Protein AF-A0A396ZZB4-F1 (afdb_monomer_lite)

Structure (mmCIF, N/CA/C/O backbone):
data_AF-A0A396ZZB4-F1
#
_entry.id   AF-A0A396ZZB4-F1
#
loop_
_atom_site.group_PDB
_atom_site.id
_atom_site.type_symbol
_atom_site.label_atom_id
_atom_site.label_alt_id
_atom_site.label_comp_id
_atom_site.label_asym_id
_atom_site.label_entity_id
_atom_site.label_seq_id
_atom_site.pdbx_PDB_ins_code
_atom_site.Cartn_x
_atom_site.Cartn_y
_atom_site.Cartn_z
_atom_site.occupancy
_atom_site.B_iso_or_equiv
_atom_site.auth_seq_id
_atom_site.auth_comp_id
_atom_site.auth_asym_id
_atom_site.auth_atom_id
_atom_site.pdbx_PDB_model_num
ATOM 1 N N . MET A 1 1 ? -43.286 2.008 24.765 1.00 35.12 1 MET A N 1
ATOM 2 C CA . MET A 1 1 ? -43.025 2.202 23.322 1.00 35.12 1 MET A CA 1
ATOM 3 C C . MET A 1 1 ? -41.628 1.685 23.020 1.00 35.12 1 MET A C 1
ATOM 5 O O . MET A 1 1 ? -40.658 2.336 23.378 1.00 35.12 1 MET A O 1
ATOM 9 N N . LEU A 1 2 ? -41.526 0.475 22.467 1.00 37.44 2 LEU A N 1
ATOM 10 C CA . LEU A 1 2 ? -40.258 -0.118 22.037 1.00 37.44 2 LEU A CA 1
ATOM 11 C C . LEU A 1 2 ? -39.881 0.496 20.685 1.00 37.44 2 LEU A C 1
ATOM 13 O O . LEU A 1 2 ? -40.603 0.314 19.706 1.00 37.44 2 LEU A O 1
ATOM 17 N N . PHE A 1 3 ? -38.777 1.239 20.635 1.00 40.19 3 PHE A N 1
ATOM 18 C CA . PHE A 1 3 ? -38.200 1.714 19.380 1.00 40.19 3 PHE A CA 1
ATOM 19 C C . PHE A 1 3 ? -37.645 0.512 18.604 1.00 40.19 3 PHE A C 1
ATOM 21 O O . PHE A 1 3 ? -36.509 0.092 18.807 1.00 40.19 3 PHE A O 1
ATOM 28 N N . GLN A 1 4 ? -38.452 -0.057 17.705 1.00 43.47 4 GLN A N 1
ATOM 29 C CA . GLN A 1 4 ? -37.932 -0.892 16.626 1.00 43.47 4 GLN A CA 1
ATOM 30 C C . GLN A 1 4 ? -37.169 0.015 15.657 1.00 43.47 4 GLN A C 1
ATOM 32 O O . GLN A 1 4 ? -37.746 0.622 14.754 1.00 43.47 4 GLN A O 1
ATOM 37 N N . ILE A 1 5 ? -35.857 0.118 15.858 1.00 50.16 5 ILE A N 1
ATOM 38 C CA . ILE A 1 5 ? -34.944 0.665 14.858 1.00 50.16 5 ILE A CA 1
ATOM 39 C C . ILE A 1 5 ? -34.963 -0.319 13.685 1.00 50.16 5 ILE A C 1
ATOM 41 O O . ILE A 1 5 ? -34.331 -1.373 13.713 1.00 50.16 5 ILE A O 1
ATOM 45 N N . ARG A 1 6 ? -35.762 -0.001 12.662 1.00 39.69 6 ARG A N 1
ATOM 46 C CA . ARG A 1 6 ? -35.655 -0.637 11.351 1.00 39.69 6 ARG A CA 1
ATOM 47 C C . ARG A 1 6 ? -34.311 -0.216 10.772 1.00 39.69 6 ARG A C 1
ATOM 49 O O . ARG A 1 6 ? -34.187 0.900 10.269 1.00 39.69 6 ARG A O 1
ATOM 56 N N . TRP A 1 7 ? -33.325 -1.102 10.860 1.00 45.34 7 TRP A N 1
ATOM 57 C CA . TRP A 1 7 ? -32.132 -1.069 10.024 1.00 45.34 7 TRP A CA 1
ATOM 58 C C . TRP A 1 7 ? -32.612 -1.119 8.569 1.00 45.34 7 TRP A C 1
ATOM 60 O O . TRP A 1 7 ? -32.891 -2.185 8.032 1.00 45.34 7 TRP A O 1
ATOM 70 N N . ARG A 1 8 ? -32.859 0.049 7.966 1.00 41.53 8 ARG A N 1
ATOM 71 C CA . ARG A 1 8 ? -33.008 0.146 6.512 1.00 41.53 8 ARG A CA 1
ATOM 72 C C . ARG A 1 8 ? -31.694 -0.318 5.896 1.00 41.53 8 ARG A C 1
ATOM 74 O O . ARG A 1 8 ? -30.656 -0.131 6.528 1.00 41.53 8 ARG A O 1
ATOM 81 N N . ASP A 1 9 ? -31.772 -0.871 4.689 1.00 48.50 9 ASP A N 1
ATOM 82 C CA . ASP A 1 9 ? -30.665 -1.196 3.783 1.00 48.50 9 ASP A CA 1
ATOM 83 C C . ASP A 1 9 ? -29.708 -0.009 3.592 1.00 48.50 9 ASP A C 1
ATOM 85 O O . ASP A 1 9 ? -29.704 0.682 2.575 1.00 48.50 9 ASP A O 1
ATOM 89 N N . VAL A 1 10 ? -28.902 0.277 4.604 1.00 52.81 10 VAL A N 1
ATOM 90 C CA . VAL A 1 10 ? -27.719 1.103 4.472 1.00 52.81 10 VAL A CA 1
ATOM 91 C C . VAL A 1 10 ? -26.642 0.124 4.057 1.00 52.81 10 VAL A C 1
ATOM 93 O O . VAL A 1 10 ? -26.381 -0.845 4.766 1.00 52.81 10 VAL A O 1
ATOM 96 N N . SER A 1 11 ? -26.030 0.358 2.900 1.00 55.34 11 SER A N 1
ATOM 97 C CA . SER A 1 11 ? -24.823 -0.345 2.480 1.00 55.34 11 SER A CA 1
ATOM 98 C C . SER A 1 11 ? -23.731 -0.101 3.526 1.00 55.34 11 SER A C 1
ATOM 100 O O . SER A 1 11 ? -23.011 0.896 3.469 1.00 55.34 11 SER A O 1
ATOM 102 N N . SER A 1 12 ? -23.667 -0.963 4.538 1.00 67.50 12 SER A N 1
ATOM 103 C CA . SER A 1 12 ? -22.744 -0.838 5.656 1.00 67.50 12 SER A CA 1
ATOM 104 C C . SER A 1 12 ? -21.431 -1.522 5.304 1.00 67.50 12 SER A C 1
ATOM 106 O O . SER A 1 12 ? -21.393 -2.716 5.009 1.00 67.50 12 SER A O 1
ATOM 108 N N . VAL A 1 13 ? -20.348 -0.752 5.337 1.00 73.25 13 VAL A N 1
ATOM 109 C CA . VAL A 1 13 ? -18.983 -1.270 5.230 1.00 73.25 13 VAL A CA 1
ATOM 110 C C . VAL A 1 13 ? -18.460 -1.508 6.637 1.00 73.25 13 VAL A C 1
ATOM 112 O O . VAL A 1 13 ? -18.622 -0.655 7.510 1.00 73.25 13 VAL A O 1
ATOM 115 N N . VAL A 1 14 ? -17.831 -2.662 6.860 1.00 79.25 14 VAL A N 1
ATOM 116 C CA . VAL A 1 14 ? -17.186 -2.969 8.136 1.00 79.25 14 VAL A CA 1
ATOM 117 C C . VAL A 1 14 ? -15.693 -2.719 7.983 1.00 79.25 14 VAL A C 1
ATOM 119 O O . VAL A 1 14 ? -15.005 -3.409 7.227 1.00 79.25 14 VAL A O 1
ATOM 122 N N . VAL A 1 15 ? -15.194 -1.722 8.709 1.00 81.12 15 VAL A N 1
ATOM 123 C CA . VAL A 1 15 ? -13.760 -1.452 8.820 1.00 81.12 15 VAL A CA 1
ATOM 124 C C . VAL A 1 15 ? -13.274 -2.066 10.121 1.00 81.12 15 VAL A C 1
ATOM 126 O O . VAL A 1 15 ? -13.745 -1.705 11.200 1.00 81.12 15 VAL A O 1
ATOM 129 N N . ALA A 1 16 ? -12.357 -3.021 10.015 1.00 79.81 16 ALA A N 1
ATOM 130 C CA . ALA A 1 16 ? -11.740 -3.659 11.161 1.00 79.81 16 ALA A CA 1
ATOM 131 C C . ALA A 1 16 ? -10.292 -3.181 11.288 1.00 79.81 16 ALA A C 1
ATOM 133 O O . ALA A 1 16 ? -9.492 -3.319 10.359 1.00 79.81 16 ALA A O 1
ATOM 134 N N . VAL A 1 17 ? -9.952 -2.662 12.466 1.00 79.62 17 VAL A N 1
ATOM 135 C CA . VAL A 1 17 ? -8.562 -2.435 12.864 1.00 79.62 17 VAL A CA 1
ATOM 136 C C . VAL A 1 17 ? -8.062 -3.699 13.519 1.00 79.62 17 VAL A C 1
ATOM 138 O O . VAL A 1 17 ? -8.632 -4.170 14.504 1.00 79.62 17 VAL A O 1
ATOM 141 N N . VAL A 1 18 ? -7.016 -4.269 12.940 1.00 77.88 18 VAL A N 1
ATOM 142 C CA . VAL A 1 18 ? -6.600 -5.624 13.262 1.00 77.88 18 VAL A CA 1
ATOM 143 C C . VAL A 1 18 ? -5.093 -5.632 13.492 1.00 77.88 18 VAL A C 1
ATOM 145 O O . VAL A 1 18 ? -4.348 -5.026 12.714 1.00 77.88 18 VAL A O 1
ATOM 148 N N . PRO A 1 19 ? -4.611 -6.299 14.553 1.00 75.69 19 PRO A N 1
ATOM 149 C CA . PRO A 1 19 ? -3.183 -6.443 14.758 1.00 75.69 19 PRO A CA 1
ATOM 150 C C . PRO A 1 19 ? -2.570 -7.347 13.681 1.00 75.69 19 PRO A C 1
ATOM 152 O O . PRO A 1 19 ? -3.229 -8.250 13.171 1.00 75.69 19 PRO A O 1
ATOM 155 N N . LYS A 1 20 ? -1.284 -7.155 13.366 1.00 75.31 20 LYS A N 1
ATOM 156 C CA . LYS A 1 20 ? -0.597 -7.842 12.247 1.00 75.31 20 LYS A CA 1
ATOM 157 C C . LYS A 1 20 ? -0.678 -9.379 12.277 1.00 75.31 20 LYS A C 1
ATOM 159 O O . LYS A 1 20 ? -0.575 -10.012 11.234 1.00 75.31 20 LYS A O 1
ATOM 164 N N . TRP A 1 21 ? -0.858 -9.981 13.454 1.00 74.50 21 TRP A N 1
ATOM 165 C 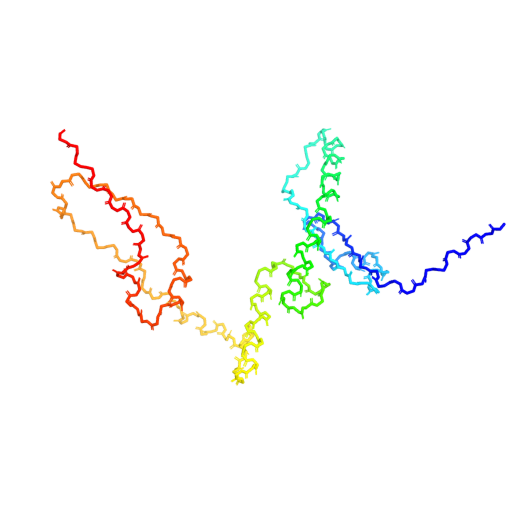CA . TRP A 1 21 ? -0.962 -11.434 13.639 1.00 74.50 21 TRP A CA 1
ATOM 166 C C . TRP A 1 21 ? -2.367 -12.002 13.377 1.00 74.50 21 TRP A C 1
ATOM 168 O O . TRP A 1 21 ? -2.536 -13.220 13.358 1.00 74.50 21 TRP A O 1
ATOM 178 N N . VAL A 1 22 ? -3.377 -11.155 13.157 1.00 78.38 22 VAL A N 1
ATOM 179 C CA . VAL A 1 22 ? -4.726 -11.587 12.780 1.00 78.38 22 VAL A CA 1
ATOM 180 C C . VAL A 1 22 ? -4.965 -11.287 11.304 1.00 78.38 22 VAL A C 1
ATOM 182 O O . VAL A 1 22 ? -4.892 -10.151 10.844 1.00 78.38 22 VAL A O 1
ATOM 185 N N . THR A 1 23 ? -5.303 -12.327 10.548 1.00 80.50 23 THR A N 1
ATOM 186 C CA . THR A 1 23 ? -5.636 -12.221 9.124 1.00 80.50 23 THR A CA 1
ATOM 187 C C . THR A 1 23 ? -7.143 -12.057 8.920 1.00 80.50 23 THR A C 1
ATOM 189 O O . THR A 1 23 ? -7.955 -12.572 9.692 1.00 80.50 23 THR A O 1
ATOM 192 N N . ARG A 1 24 ? -7.538 -11.419 7.811 1.00 80.69 24 ARG A N 1
ATOM 193 C CA . ARG A 1 24 ? -8.940 -11.291 7.373 1.00 80.69 24 ARG A CA 1
ATOM 194 C C . ARG A 1 24 ? -9.697 -12.626 7.356 1.00 80.69 24 ARG A C 1
ATOM 196 O O . ARG A 1 24 ? -10.865 -12.676 7.727 1.00 80.69 24 ARG A O 1
ATOM 203 N N . THR A 1 25 ? -9.037 -13.705 6.935 1.00 83.81 25 THR A N 1
ATOM 204 C CA . THR A 1 25 ? -9.599 -15.065 6.905 1.00 83.81 25 THR A CA 1
ATOM 205 C C . THR A 1 25 ? -9.940 -15.567 8.306 1.00 83.81 25 THR A C 1
ATOM 207 O O . THR A 1 25 ? -11.046 -16.053 8.515 1.00 83.81 25 THR A O 1
ATOM 210 N N . SER A 1 26 ? -9.042 -15.364 9.273 1.00 85.56 26 SER A N 1
ATOM 211 C CA . SER A 1 26 ? -9.255 -15.713 10.684 1.00 85.56 26 SER A CA 1
ATOM 212 C C . SER A 1 26 ? -10.430 -14.943 11.303 1.00 85.56 26 SER A C 1
ATOM 214 O O . SER A 1 26 ? -11.231 -15.500 12.046 1.00 85.56 26 SER A O 1
ATOM 216 N N . LEU A 1 27 ? -10.617 -13.671 10.938 1.00 83.62 27 LEU A N 1
ATOM 217 C CA . LEU A 1 27 ? -11.775 -12.900 11.409 1.00 83.62 27 LEU A CA 1
ATOM 218 C C . LEU A 1 27 ? -13.100 -13.411 10.845 1.00 83.62 27 LEU A C 1
ATOM 220 O O . LEU A 1 27 ? -14.093 -13.470 11.567 1.00 83.62 27 LEU A O 1
ATOM 224 N N . ARG A 1 28 ? -13.119 -13.815 9.571 1.00 85.12 28 ARG A N 1
ATOM 225 C CA . ARG A 1 28 ? -14.326 -14.372 8.941 1.00 85.12 28 ARG A CA 1
ATOM 226 C C . ARG A 1 28 ? -14.694 -15.742 9.511 1.00 85.12 28 ARG A C 1
ATOM 228 O O . ARG A 1 28 ? -15.877 -16.048 9.622 1.00 85.12 28 ARG A O 1
ATOM 235 N N . THR A 1 29 ? -13.714 -16.558 9.907 1.00 86.81 29 THR A N 1
ATOM 236 C CA . THR A 1 29 ? -14.002 -17.848 10.554 1.00 86.81 29 THR A CA 1
ATOM 237 C C . THR A 1 29 ? -14.547 -17.672 11.969 1.00 86.81 29 THR A C 1
ATOM 239 O O . THR A 1 29 ? -15.450 -18.414 12.352 1.00 86.81 29 THR A O 1
ATOM 242 N N . GLN A 1 30 ? -14.051 -16.685 12.723 1.00 86.38 30 GLN A N 1
ATOM 243 C CA . GLN A 1 30 ? -14.528 -16.389 14.080 1.00 86.38 30 GLN A CA 1
ATOM 244 C C . GLN A 1 30 ? -15.911 -15.730 14.091 1.00 86.38 30 GLN A C 1
ATOM 246 O O . GLN A 1 30 ? -16.737 -16.040 14.947 1.00 86.38 30 GLN A O 1
ATOM 251 N N . PHE A 1 31 ? -16.194 -14.859 13.122 1.00 83.56 31 PHE A N 1
ATOM 252 C CA . PHE A 1 31 ? -17.454 -14.131 13.047 1.00 83.56 31 PHE A CA 1
ATOM 253 C C . PHE A 1 31 ? -18.132 -14.333 11.690 1.00 83.56 31 PHE A C 1
ATOM 255 O O . PHE A 1 31 ? -17.903 -13.592 10.733 1.00 83.56 31 PHE A O 1
ATOM 262 N N . ARG A 1 32 ? -19.055 -15.297 11.627 1.00 78.38 32 ARG A N 1
ATOM 263 C CA . ARG A 1 32 ? -19.810 -15.623 10.401 1.00 78.38 32 ARG A CA 1
ATOM 264 C C . ARG A 1 32 ? -20.617 -14.448 9.838 1.00 78.38 32 ARG A C 1
ATOM 266 O O . ARG A 1 32 ? -20.777 -14.343 8.628 1.00 78.38 32 ARG A O 1
ATOM 273 N N . GLY A 1 33 ? -21.066 -13.523 10.690 1.00 80.00 33 GLY A N 1
ATOM 274 C CA . GLY A 1 33 ? -21.795 -12.322 10.261 1.00 80.00 33 GLY A CA 1
ATOM 275 C C . GLY A 1 33 ? -20.973 -11.358 9.394 1.00 80.00 33 GLY A C 1
ATOM 276 O O . GLY A 1 33 ? -21.551 -10.600 8.620 1.00 80.00 33 GLY A O 1
ATOM 277 N N . LEU A 1 34 ? -19.634 -11.414 9.459 1.00 79.44 34 LEU A N 1
ATOM 278 C CA . LEU A 1 34 ? -18.762 -10.596 8.608 1.00 79.44 34 LEU A CA 1
ATOM 279 C C . LEU A 1 34 ? -18.710 -11.075 7.154 1.00 79.44 34 LEU A C 1
ATOM 281 O O . LEU A 1 34 ? -18.128 -10.393 6.311 1.00 79.44 34 LEU A O 1
ATOM 285 N N . GLU A 1 35 ? -19.303 -12.225 6.825 1.00 78.12 35 GLU A N 1
ATOM 286 C CA . GLU A 1 35 ? -19.376 -12.663 5.433 1.00 78.12 35 GLU A CA 1
ATOM 287 C C . GLU A 1 35 ? -20.357 -11.831 4.600 1.00 78.12 35 GLU A C 1
ATOM 289 O O . GLU A 1 35 ? -20.121 -11.655 3.405 1.00 78.12 35 GLU A O 1
ATOM 294 N N . ALA A 1 36 ? -21.387 -11.269 5.240 1.00 79.81 36 ALA A N 1
ATOM 295 C CA . ALA A 1 36 ? -22.436 -10.480 4.598 1.00 79.81 36 ALA A CA 1
ATOM 296 C C . ALA A 1 36 ? -22.004 -9.053 4.212 1.00 79.81 36 ALA A C 1
ATOM 298 O O . ALA A 1 36 ? -22.712 -8.388 3.459 1.00 79.81 36 ALA A O 1
ATOM 299 N N . PHE A 1 37 ? -20.855 -8.578 4.706 1.00 80.88 37 PHE A N 1
AT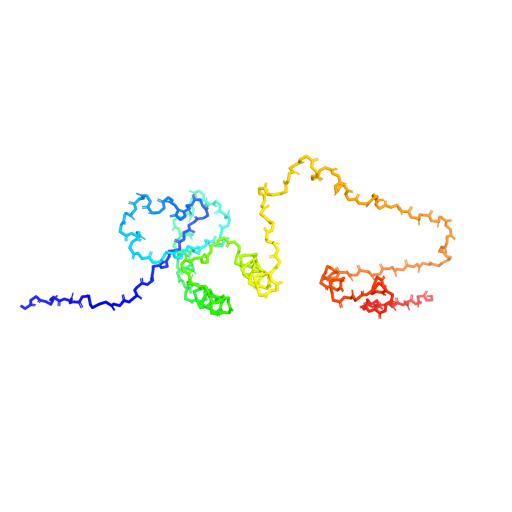OM 300 C CA . PHE A 1 37 ? -20.394 -7.204 4.503 1.00 80.88 37 PHE A CA 1
ATOM 301 C C . PHE A 1 37 ? -18.994 -7.155 3.876 1.00 80.88 37 PHE A C 1
ATOM 303 O O . PHE A 1 37 ? -18.159 -8.033 4.128 1.00 80.88 37 PHE A O 1
ATOM 310 N N . PRO A 1 38 ? -18.690 -6.119 3.072 1.00 80.12 38 PRO A N 1
ATOM 311 C CA . PRO A 1 38 ? -17.325 -5.867 2.639 1.00 80.12 38 PRO A CA 1
ATOM 312 C C . PRO A 1 38 ? -16.466 -5.532 3.865 1.00 80.12 38 PRO A C 1
ATOM 314 O O . PRO A 1 38 ? -16.761 -4.595 4.609 1.00 80.12 38 PRO A O 1
ATOM 317 N N . LEU A 1 39 ? -15.416 -6.330 4.071 1.00 82.38 39 LEU A N 1
ATOM 318 C CA . LEU A 1 39 ? -14.496 -6.220 5.200 1.00 82.38 39 LEU A CA 1
ATOM 319 C C . LEU A 1 39 ? -13.173 -5.623 4.732 1.00 82.38 39 LEU A C 1
ATOM 321 O O . LEU A 1 39 ? -12.446 -6.268 3.972 1.00 82.38 39 LEU A O 1
ATOM 325 N N . VAL A 1 40 ? -12.857 -4.437 5.246 1.00 82.19 40 VAL A N 1
ATOM 326 C CA . VAL A 1 40 ? -11.553 -3.785 5.090 1.00 82.19 40 VAL A CA 1
ATOM 327 C C . VAL A 1 40 ? -10.741 -4.039 6.348 1.00 82.19 40 VAL A C 1
ATOM 329 O O . VAL A 1 40 ? -11.211 -3.759 7.451 1.00 82.19 40 VAL A O 1
ATOM 332 N N . VAL A 1 41 ? -9.536 -4.583 6.183 1.00 79.44 41 VAL A N 1
ATOM 333 C CA . VAL A 1 41 ? -8.606 -4.807 7.290 1.00 79.44 41 VAL A CA 1
ATOM 334 C C . VAL A 1 41 ? -7.455 -3.835 7.146 1.00 79.44 41 VAL A C 1
ATOM 336 O O . VAL A 1 41 ? -6.660 -3.963 6.216 1.00 79.44 41 VAL A O 1
ATOM 339 N N . THR A 1 42 ? -7.356 -2.895 8.079 1.00 74.06 42 THR A N 1
ATOM 340 C CA . THR A 1 42 ? -6.219 -1.980 8.128 1.00 74.06 42 THR A CA 1
ATOM 341 C C . THR A 1 42 ? -5.202 -2.522 9.129 1.00 74.06 42 THR A C 1
ATOM 343 O O . THR A 1 42 ? -5.556 -2.716 10.300 1.00 74.06 42 THR A O 1
ATOM 346 N N . PRO A 1 43 ? -3.961 -2.827 8.702 1.00 66.62 43 PRO A N 1
ATOM 347 C CA . PRO A 1 43 ? -2.951 -3.336 9.614 1.00 66.62 43 PRO A CA 1
ATOM 348 C C . PRO A 1 43 ? -2.584 -2.251 10.627 1.00 66.62 43 PRO A C 1
ATOM 350 O O . PRO A 1 43 ? -2.289 -1.114 10.258 1.00 66.62 43 PRO A O 1
ATOM 353 N N . SER A 1 44 ? -2.564 -2.600 11.914 1.00 66.12 44 SER A N 1
ATOM 354 C CA . SER A 1 44 ? -2.015 -1.703 12.932 1.00 66.12 44 SER A CA 1
ATOM 355 C C . SER A 1 44 ? -0.540 -1.424 12.618 1.00 66.12 44 SER A C 1
ATOM 357 O O . SER A 1 44 ? 0.233 -2.370 12.446 1.00 66.12 44 SER A O 1
ATOM 359 N N . SER A 1 45 ? -0.139 -0.150 12.573 1.00 62.34 45 SER A N 1
ATOM 360 C CA . SER A 1 45 ? 1.242 0.269 12.271 1.00 62.34 45 SER A CA 1
ATOM 361 C C . SER A 1 45 ? 2.278 -0.404 13.189 1.00 62.34 45 SER A C 1
ATOM 363 O O . SER A 1 45 ? 3.375 -0.775 12.758 1.00 62.34 45 SER A O 1
ATOM 365 N N . ASP A 1 46 ? 1.890 -0.687 14.432 1.00 61.44 46 ASP A N 1
ATOM 366 C CA . ASP A 1 46 ? 2.821 -1.020 15.501 1.00 61.44 46 ASP A CA 1
ATOM 367 C C . ASP A 1 46 ? 3.496 -2.401 15.366 1.00 61.44 46 ASP A C 1
ATOM 369 O O . ASP A 1 46 ? 2.821 -3.433 15.306 1.00 61.44 46 ASP A O 1
ATOM 373 N N . PRO A 1 47 ? 4.844 -2.446 15.358 1.00 56.91 47 PRO A N 1
ATOM 374 C CA . PRO A 1 47 ? 5.630 -3.679 15.389 1.00 56.91 47 PRO A CA 1
ATOM 375 C C . PRO A 1 47 ? 6.003 -4.140 16.808 1.00 56.91 47 PRO A C 1
ATOM 377 O O . PRO A 1 47 ? 6.593 -5.206 16.965 1.00 56.91 47 PRO A O 1
ATOM 380 N N . SER A 1 48 ? 5.740 -3.347 17.849 1.00 60.94 48 SER A N 1
ATOM 381 C CA . SER A 1 48 ? 6.344 -3.598 19.159 1.00 60.94 48 SER A CA 1
ATOM 382 C C . SER A 1 48 ? 5.544 -4.607 19.977 1.00 60.94 48 SER A C 1
ATOM 384 O O . SER A 1 48 ? 4.389 -4.350 20.327 1.00 60.94 48 SER A O 1
ATOM 386 N N . SER A 1 49 ? 6.204 -5.700 20.364 1.00 68.25 49 SER A N 1
ATOM 387 C CA . SER A 1 49 ? 5.800 -6.506 21.518 1.00 68.25 49 SER A CA 1
ATOM 388 C C . SER A 1 49 ? 5.463 -5.587 22.693 1.00 68.25 49 SER A C 1
ATOM 390 O O . SER A 1 49 ? 6.184 -4.620 22.953 1.00 68.25 49 SER A O 1
ATOM 392 N N . PHE A 1 50 ? 4.368 -5.868 23.395 1.00 71.44 50 PHE A N 1
ATOM 393 C CA . PHE A 1 50 ? 4.004 -5.073 24.558 1.00 71.44 50 PHE A CA 1
ATOM 394 C C . PHE A 1 50 ? 5.062 -5.230 25.664 1.00 71.44 50 PHE A C 1
ATOM 396 O O . PHE A 1 50 ? 5.488 -6.356 25.941 1.00 71.44 50 PHE A O 1
ATOM 403 N N . PRO A 1 51 ? 5.486 -4.137 26.317 1.00 77.56 51 PRO A N 1
ATOM 404 C CA . PRO A 1 51 ? 6.338 -4.215 27.498 1.00 77.56 51 PRO A CA 1
ATOM 405 C C . PRO A 1 51 ? 5.613 -4.938 28.643 1.00 77.56 51 PRO A C 1
ATOM 407 O O . PRO A 1 51 ? 4.444 -4.687 28.928 1.00 77.56 51 PRO A O 1
ATOM 410 N N . MET A 1 52 ? 6.324 -5.839 29.321 1.00 73.69 52 MET A N 1
ATOM 411 C CA . MET A 1 52 ? 5.742 -6.865 30.198 1.00 73.69 52 MET A CA 1
ATOM 412 C C . MET A 1 52 ? 4.973 -6.312 31.417 1.00 73.69 52 MET A C 1
ATOM 414 O O . MET A 1 52 ? 4.047 -6.967 31.889 1.00 73.69 52 MET A O 1
ATOM 418 N N . LEU A 1 53 ? 5.293 -5.102 31.900 1.00 81.81 53 LEU A N 1
ATOM 419 C CA . LEU A 1 53 ? 4.587 -4.459 33.024 1.00 81.81 53 LEU A CA 1
ATOM 420 C C . LEU A 1 53 ? 3.662 -3.298 32.621 1.00 81.81 53 LEU A C 1
ATOM 422 O O . LEU A 1 53 ? 2.635 -3.106 33.269 1.00 81.81 53 LEU A O 1
ATOM 426 N N . THR A 1 54 ? 3.980 -2.535 31.570 1.00 83.00 54 THR A N 1
ATOM 427 C CA . THR A 1 54 ? 3.194 -1.348 31.167 1.00 83.00 54 THR A CA 1
ATOM 428 C C . THR A 1 54 ? 2.212 -1.620 30.031 1.00 83.00 54 THR A C 1
ATOM 430 O O . THR A 1 54 ? 1.470 -0.716 29.644 1.00 83.00 54 THR A O 1
ATOM 433 N N . TRP A 1 55 ? 2.110 -2.877 29.566 1.00 83.56 55 TRP A N 1
ATOM 434 C CA . TRP A 1 55 ? 1.221 -3.280 28.470 1.00 83.56 55 TRP A CA 1
ATOM 435 C C . TRP A 1 55 ? -0.196 -2.731 28.616 1.00 83.56 55 TRP A C 1
ATOM 437 O O . TRP A 1 55 ? -0.798 -2.364 27.612 1.00 83.56 55 TRP A O 1
ATOM 447 N N . ARG A 1 56 ? -0.720 -2.640 29.852 1.00 83.62 56 ARG A N 1
ATOM 448 C CA . ARG A 1 56 ? -2.076 -2.152 30.124 1.00 83.62 56 ARG A CA 1
ATOM 449 C C . ARG A 1 56 ? -2.292 -0.691 29.717 1.00 83.62 56 ARG A C 1
ATOM 451 O O . ARG A 1 56 ? -3.323 -0.362 29.150 1.00 83.62 56 ARG A O 1
ATOM 458 N N . GLN A 1 57 ? -1.359 0.186 30.058 1.00 83.56 57 GLN A N 1
ATOM 459 C CA . GLN A 1 57 ? -1.486 1.613 29.754 1.00 83.56 57 GLN A CA 1
ATOM 460 C C . GLN A 1 57 ? -1.149 1.864 28.282 1.00 83.56 57 GLN A C 1
ATOM 462 O O . GLN A 1 57 ? -1.864 2.587 27.588 1.00 83.56 57 GLN A O 1
ATOM 467 N N . ASP A 1 58 ? -0.133 1.162 27.780 1.00 83.00 58 ASP A N 1
ATOM 468 C CA . ASP A 1 58 ? 0.310 1.287 26.397 1.00 83.00 58 ASP A CA 1
ATOM 469 C C . ASP A 1 58 ? -0.743 0.782 25.401 1.00 83.00 58 ASP A C 1
ATOM 471 O O . ASP A 1 58 ? -0.928 1.401 24.355 1.00 83.00 58 ASP A O 1
ATOM 475 N N . TRP A 1 59 ? -1.482 -0.299 25.703 1.00 82.19 59 TRP A N 1
ATOM 476 C CA . TRP A 1 59 ? -2.533 -0.773 24.790 1.00 82.19 59 TRP A CA 1
ATOM 477 C C . TRP A 1 59 ? -3.684 0.218 24.666 1.00 82.19 59 TRP A C 1
ATOM 479 O O . TRP A 1 59 ? -4.242 0.339 23.580 1.00 82.19 59 TRP A O 1
ATOM 489 N N . GLN A 1 60 ? -4.039 0.927 25.741 1.00 84.19 60 GLN A N 1
ATOM 490 C CA . GLN A 1 60 ? -5.150 1.881 25.730 1.00 84.19 60 GLN A CA 1
ATOM 491 C C . GLN A 1 60 ? -4.831 3.053 24.812 1.00 84.19 60 GLN A C 1
ATOM 493 O O . GLN A 1 60 ? -5.621 3.377 23.928 1.00 84.19 60 GLN A O 1
ATOM 498 N N . LEU A 1 61 ? -3.642 3.635 24.978 1.00 85.94 61 LEU A N 1
ATOM 499 C CA . LEU A 1 61 ? -3.182 4.738 24.142 1.00 85.94 61 LEU A CA 1
ATOM 500 C C . LEU A 1 61 ? -3.069 4.303 22.678 1.00 85.94 61 LEU A C 1
ATOM 502 O O . LEU A 1 61 ? -3.576 4.989 21.794 1.00 85.94 61 LEU A O 1
ATOM 506 N N . ARG A 1 62 ? -2.492 3.125 22.415 1.00 82.44 62 ARG A N 1
ATOM 507 C CA . ARG A 1 62 ? -2.379 2.578 21.053 1.00 82.44 62 ARG A CA 1
ATOM 508 C C . ARG A 1 62 ? -3.731 2.297 20.416 1.00 82.44 62 ARG A C 1
ATOM 510 O O . ARG A 1 62 ? -3.902 2.595 19.242 1.00 82.44 62 ARG A O 1
ATOM 517 N N . LEU A 1 63 ? -4.696 1.760 21.165 1.00 81.81 63 LEU A N 1
ATOM 518 C CA . LEU A 1 63 ? -6.048 1.519 20.661 1.00 81.81 63 LEU A CA 1
ATOM 519 C C . LEU A 1 63 ? -6.726 2.839 20.281 1.00 81.81 63 LEU A C 1
ATOM 521 O O . LEU A 1 63 ? -7.305 2.934 19.204 1.00 81.81 63 LEU A O 1
ATOM 525 N N . VAL A 1 64 ? -6.626 3.858 21.139 1.00 86.69 64 VAL A N 1
ATOM 526 C CA . VAL A 1 64 ? -7.197 5.183 20.867 1.00 86.69 64 VAL A CA 1
ATOM 527 C C . VAL A 1 64 ? -6.551 5.801 19.628 1.00 86.69 64 VAL A C 1
ATOM 529 O O . VAL A 1 64 ? -7.269 6.233 18.732 1.00 86.69 64 VAL A O 1
ATOM 532 N N . HIS A 1 65 ? -5.219 5.769 19.522 1.00 85.62 65 HIS A N 1
ATOM 533 C CA . HIS A 1 65 ? -4.512 6.248 18.333 1.00 85.62 65 HIS A CA 1
ATOM 534 C C . HIS A 1 65 ? -4.886 5.468 17.071 1.00 85.62 65 HIS A C 1
ATOM 536 O O . HIS A 1 65 ? -5.080 6.065 16.016 1.00 85.62 65 HIS A O 1
ATOM 542 N N . ALA A 1 66 ? -5.018 4.145 17.171 1.00 81.44 66 ALA A N 1
ATOM 543 C CA . ALA A 1 66 ? -5.396 3.316 16.040 1.00 81.44 66 ALA A CA 1
ATOM 544 C C . ALA A 1 66 ? -6.820 3.633 15.567 1.00 81.44 66 ALA A C 1
ATOM 546 O O . ALA A 1 66 ? -7.030 3.750 14.366 1.00 81.44 66 ALA A O 1
ATOM 547 N N . ILE A 1 67 ? -7.772 3.827 16.490 1.00 83.62 67 ILE A N 1
ATOM 548 C CA . ILE A 1 67 ? -9.158 4.213 16.180 1.00 83.62 67 ILE A CA 1
ATOM 549 C C . ILE A 1 67 ? -9.220 5.618 15.562 1.00 83.62 67 ILE A C 1
ATOM 551 O O . ILE A 1 67 ? -9.956 5.820 14.598 1.00 83.62 67 ILE A O 1
ATOM 555 N N . ASP A 1 68 ? -8.433 6.568 16.067 1.00 87.38 68 ASP A N 1
ATOM 556 C CA . ASP A 1 68 ? -8.376 7.942 15.547 1.00 87.38 68 ASP A CA 1
ATOM 557 C C . ASP A 1 68 ? -7.822 8.015 14.112 1.00 87.38 68 ASP A C 1
ATOM 559 O O . ASP A 1 68 ? -8.235 8.852 13.310 1.00 87.38 68 ASP A O 1
ATOM 563 N N . GLN A 1 69 ? -6.929 7.093 13.742 1.00 86.06 69 GLN A N 1
ATOM 564 C CA . GLN A 1 69 ? -6.362 7.018 12.392 1.00 86.06 69 GLN A CA 1
ATOM 565 C C . GLN A 1 69 ? -7.299 6.365 11.365 1.00 86.06 69 GLN A C 1
ATOM 567 O O . GLN A 1 69 ? -7.144 6.616 10.166 1.00 86.06 69 GLN A O 1
ATOM 572 N N . VAL A 1 70 ? -8.293 5.577 11.799 1.00 85.56 70 VAL A N 1
ATOM 573 C CA . VAL A 1 70 ? -9.188 4.820 10.899 1.00 85.56 70 VAL A CA 1
ATOM 574 C C . VAL A 1 70 ? -9.896 5.697 9.876 1.00 85.56 70 VAL A C 1
ATOM 576 O O . VAL A 1 70 ? -9.882 5.330 8.702 1.00 85.56 70 VAL A O 1
ATOM 579 N N . PRO A 1 71 ? -10.512 6.839 10.242 1.00 87.00 71 PRO A N 1
ATOM 580 C CA . PRO A 1 71 ? -11.251 7.639 9.275 1.00 87.00 71 PRO A CA 1
ATOM 581 C C . PRO A 1 71 ? -10.350 8.177 8.162 1.00 87.00 71 PRO A C 1
ATOM 583 O O . PRO A 1 71 ? -10.770 8.196 7.009 1.00 87.00 71 PRO A O 1
ATOM 586 N N . ARG A 1 72 ? -9.108 8.562 8.491 1.00 87.56 72 ARG A N 1
ATOM 587 C CA . ARG A 1 72 ? -8.130 9.056 7.509 1.00 87.56 72 ARG A CA 1
ATOM 588 C C . ARG A 1 72 ? -7.678 7.934 6.580 1.00 87.56 72 ARG A C 1
ATOM 590 O O . ARG A 1 72 ? -7.817 8.052 5.372 1.00 87.56 72 ARG A O 1
ATOM 597 N N . GLN A 1 73 ? -7.264 6.802 7.149 1.00 84.25 73 GLN A N 1
ATOM 598 C CA . GLN A 1 73 ? -6.855 5.630 6.369 1.00 84.25 73 GLN A CA 1
ATOM 599 C C . GLN A 1 73 ? -7.985 5.111 5.471 1.00 84.25 73 GLN A C 1
ATOM 601 O O . GLN A 1 73 ? -7.748 4.679 4.348 1.00 84.25 73 GLN A O 1
ATOM 606 N N . TYR A 1 74 ? -9.230 5.157 5.949 1.00 85.75 74 TYR A N 1
ATOM 607 C CA . TYR A 1 74 ? -10.387 4.758 5.159 1.00 85.75 74 TYR A CA 1
ATOM 608 C C . TYR A 1 74 ? -10.673 5.729 4.006 1.00 85.75 74 TYR A C 1
ATOM 610 O O . TYR A 1 74 ? -11.053 5.280 2.927 1.00 85.75 74 TYR A O 1
ATOM 618 N N . GLN A 1 75 ? -10.476 7.036 4.205 1.00 88.94 75 GLN A N 1
ATOM 619 C CA . GLN A 1 75 ? -10.570 8.024 3.124 1.00 88.94 75 GLN A CA 1
ATOM 620 C C . GLN A 1 75 ? -9.506 7.777 2.050 1.00 88.94 75 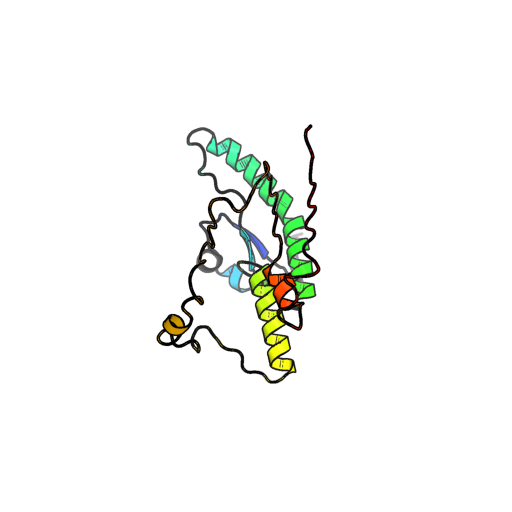GLN A C 1
ATOM 622 O O . GLN A 1 75 ? -9.858 7.685 0.877 1.00 88.94 75 GLN A O 1
ATOM 627 N N . ASP A 1 76 ? -8.255 7.543 2.449 1.00 88.38 76 ASP A N 1
ATOM 628 C CA . ASP A 1 76 ? -7.171 7.229 1.510 1.00 88.38 76 ASP A CA 1
ATOM 629 C C . ASP A 1 76 ? -7.486 5.955 0.704 1.00 88.38 76 ASP A C 1
ATOM 631 O O . ASP A 1 76 ? -7.380 5.926 -0.524 1.00 88.38 76 ASP A O 1
ATOM 635 N N . LEU A 1 77 ? -7.972 4.906 1.379 1.00 87.94 77 LEU A N 1
ATOM 636 C CA . LEU A 1 77 ? -8.409 3.670 0.725 1.00 87.94 77 LEU A CA 1
ATOM 637 C C . LEU A 1 77 ? -9.579 3.894 -0.236 1.00 87.94 77 LEU A C 1
ATOM 639 O O . LEU A 1 77 ? -9.617 3.279 -1.302 1.00 87.94 77 LEU A O 1
ATOM 643 N N . LEU A 1 78 ? -10.534 4.755 0.119 1.00 89.06 78 LEU A N 1
ATOM 644 C CA . LEU A 1 78 ? -11.649 5.112 -0.755 1.00 89.06 78 LEU A CA 1
ATOM 645 C C . LEU A 1 78 ? -11.173 5.825 -2.020 1.00 89.06 78 LEU A C 1
ATOM 647 O O . LEU A 1 78 ? -11.675 5.527 -3.105 1.00 89.06 78 LEU A O 1
ATOM 651 N N . ASP A 1 79 ? -10.215 6.736 -1.903 1.00 91.44 79 ASP A N 1
ATOM 652 C CA . ASP A 1 79 ? -9.682 7.464 -3.050 1.00 91.44 79 ASP A CA 1
ATOM 653 C C . ASP A 1 79 ? -8.874 6.540 -3.970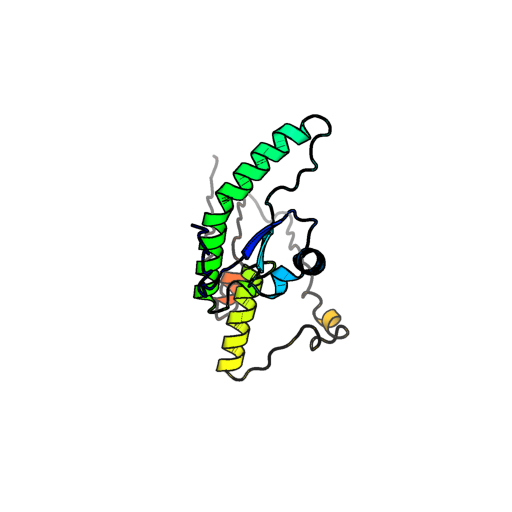 1.00 91.44 79 ASP A C 1
ATOM 655 O O . ASP A 1 79 ? -9.056 6.566 -5.192 1.00 91.44 79 ASP A O 1
ATOM 659 N N . CYS A 1 80 ? -8.100 5.610 -3.407 1.00 90.62 80 CYS A N 1
ATOM 660 C CA . CYS A 1 80 ? -7.452 4.544 -4.172 1.00 90.62 80 CYS A CA 1
ATOM 661 C C . CYS A 1 80 ? -8.465 3.610 -4.859 1.00 90.62 80 CYS A C 1
ATOM 663 O O . CYS A 1 80 ? -8.303 3.279 -6.037 1.00 90.62 80 CYS A O 1
ATOM 665 N N . ALA A 1 81 ? -9.540 3.223 -4.162 1.00 90.50 81 ALA A N 1
ATOM 666 C CA . ALA A 1 81 ? -10.622 2.406 -4.718 1.00 90.50 81 ALA A CA 1
ATOM 667 C C . ALA A 1 81 ? -11.296 3.095 -5.907 1.00 90.50 81 ALA A C 1
ATOM 669 O O . ALA A 1 81 ? -11.591 2.459 -6.919 1.00 90.50 81 ALA A O 1
ATOM 670 N N . ARG A 1 82 ? -11.526 4.407 -5.786 1.00 91.69 82 ARG A N 1
ATOM 671 C CA . ARG A 1 82 ? -12.111 5.249 -6.833 1.00 91.69 82 ARG A CA 1
ATOM 672 C C . ARG A 1 82 ? -11.191 5.373 -8.034 1.00 91.69 82 ARG A C 1
ATOM 674 O O . ARG A 1 82 ? -11.663 5.218 -9.157 1.00 91.69 82 ARG A O 1
ATOM 681 N N . TYR A 1 83 ? -9.899 5.595 -7.804 1.00 94.19 83 TYR A N 1
ATOM 682 C CA . TYR A 1 83 ? -8.904 5.687 -8.870 1.00 94.19 83 TYR A CA 1
ATOM 683 C C . TYR A 1 83 ? -8.837 4.397 -9.691 1.00 94.19 83 TYR A C 1
ATOM 685 O O . TYR A 1 83 ? -8.905 4.421 -10.919 1.00 94.19 83 TYR A O 1
ATOM 693 N N . VAL A 1 84 ? -8.784 3.253 -9.008 1.00 92.62 84 VAL A N 1
ATOM 694 C CA . VAL A 1 84 ? -8.718 1.941 -9.657 1.00 92.62 84 VAL A CA 1
ATOM 695 C C . VAL A 1 84 ? -10.093 1.392 -10.005 1.00 92.62 84 VAL A C 1
ATOM 697 O O . VAL A 1 84 ? -10.172 0.370 -10.664 1.00 92.62 84 VAL A O 1
ATOM 700 N N . GLN A 1 85 ? -11.202 2.045 -9.670 1.00 91.88 85 GLN A N 1
ATOM 701 C CA . GLN A 1 85 ? -12.554 1.551 -9.974 1.00 91.88 85 GLN A CA 1
ATOM 702 C C . GLN A 1 85 ? -12.772 0.096 -9.506 1.00 91.88 85 GLN A C 1
ATOM 704 O O . GLN A 1 85 ? -13.296 -0.744 -10.239 1.00 91.88 85 GLN A O 1
ATOM 709 N N . VAL A 1 86 ? -12.303 -0.230 -8.302 1.00 89.69 86 VAL A N 1
ATOM 710 C CA . VAL A 1 86 ? -12.466 -1.547 -7.665 1.00 89.69 86 VAL A CA 1
ATOM 711 C C . VAL A 1 86 ? -13.220 -1.343 -6.353 1.00 89.69 86 VAL A C 1
ATOM 713 O O . VAL A 1 86 ? -12.953 -0.369 -5.650 1.00 89.69 86 VAL A O 1
ATOM 716 N N . PRO A 1 87 ? -14.175 -2.219 -5.991 1.00 87.69 87 PRO A N 1
ATOM 717 C CA . PRO A 1 87 ? -14.874 -2.098 -4.719 1.00 87.69 87 PRO A CA 1
ATOM 718 C C . PRO A 1 87 ? -13.888 -2.188 -3.551 1.00 87.69 87 PRO A C 1
ATOM 720 O O . PRO A 1 87 ? -13.029 -3.065 -3.510 1.00 87.69 87 PRO A O 1
ATOM 723 N N . VAL A 1 88 ? -14.065 -1.309 -2.566 1.00 84.81 88 VAL A N 1
ATOM 724 C CA . VAL A 1 88 ? -13.148 -1.119 -1.429 1.00 84.81 88 VAL A CA 1
ATOM 725 C C . VAL A 1 88 ? -12.844 -2.428 -0.684 1.00 84.81 88 VAL A C 1
ATOM 727 O O . VAL A 1 88 ? -11.715 -2.653 -0.271 1.00 84.81 88 VAL A O 1
ATOM 730 N N . GLY A 1 89 ? -13.817 -3.339 -0.564 1.00 81.62 89 GLY A N 1
ATOM 731 C CA . GLY A 1 89 ? -13.620 -4.635 0.106 1.00 81.62 89 GLY A CA 1
ATOM 732 C C . GLY A 1 89 ? -12.688 -5.615 -0.625 1.00 81.62 89 GLY A C 1
ATOM 733 O O . GLY A 1 89 ? -12.242 -6.600 -0.029 1.00 81.62 89 GLY A O 1
ATOM 734 N N . ASN A 1 90 ? -12.385 -5.359 -1.899 1.00 84.88 90 ASN A N 1
ATOM 735 C CA . ASN A 1 90 ? -11.436 -6.151 -2.680 1.00 84.88 90 ASN A CA 1
ATOM 736 C C . ASN A 1 90 ? -10.010 -5.598 -2.601 1.00 84.88 90 ASN A C 1
ATOM 738 O O . ASN A 1 90 ? -9.087 -6.322 -2.960 1.00 84.88 90 ASN A O 1
ATOM 742 N N . LEU A 1 91 ? -9.820 -4.367 -2.110 1.00 82.69 91 LEU A N 1
ATOM 743 C CA . LEU A 1 91 ? -8.492 -3.813 -1.862 1.00 82.69 91 LEU A CA 1
ATOM 744 C C . LEU A 1 91 ? -7.870 -4.537 -0.656 1.00 82.69 91 LEU A C 1
ATOM 746 O O . LEU A 1 91 ? -8.335 -4.381 0.475 1.00 82.69 91 LEU A O 1
ATOM 750 N N . GLN A 1 92 ? -6.856 -5.372 -0.885 1.00 76.06 92 GLN A N 1
ATOM 751 C CA . GLN A 1 92 ? -6.196 -6.157 0.163 1.00 76.06 92 GLN A CA 1
ATOM 752 C C . GLN A 1 92 ? -4.683 -6.194 -0.048 1.00 76.06 92 GLN A C 1
ATOM 754 O O . GLN A 1 92 ? -4.208 -6.172 -1.179 1.00 76.06 92 GLN A O 1
ATOM 759 N N . GLY A 1 93 ? -3.940 -6.327 1.054 1.00 79.38 93 GLY A N 1
ATOM 760 C CA . GLY A 1 93 ? -2.483 -6.436 1.025 1.00 79.38 93 GLY A CA 1
ATOM 761 C C . GLY A 1 93 ? -1.806 -5.097 0.747 1.00 79.38 93 GLY A C 1
ATOM 762 O O . GLY A 1 93 ? -2.202 -4.077 1.312 1.00 79.38 93 GLY A O 1
ATOM 763 N N . ASP A 1 94 ? -0.773 -5.120 -0.094 1.00 84.19 94 ASP A N 1
ATOM 764 C CA . ASP A 1 94 ? -0.122 -3.902 -0.563 1.00 84.19 94 ASP A CA 1
ATOM 765 C C . ASP A 1 94 ? -0.986 -3.236 -1.639 1.00 84.19 94 ASP A C 1
ATOM 767 O O . ASP A 1 94 ? -1.142 -3.736 -2.759 1.00 84.19 94 ASP A O 1
ATOM 771 N N . LEU A 1 95 ? -1.566 -2.099 -1.263 1.00 85.50 95 LEU A N 1
ATOM 772 C CA . LEU A 1 95 ? -2.472 -1.338 -2.105 1.00 85.50 95 LEU A CA 1
ATOM 773 C C . LEU A 1 95 ? -1.800 -0.922 -3.416 1.00 85.50 95 LEU A C 1
ATOM 775 O O . LEU A 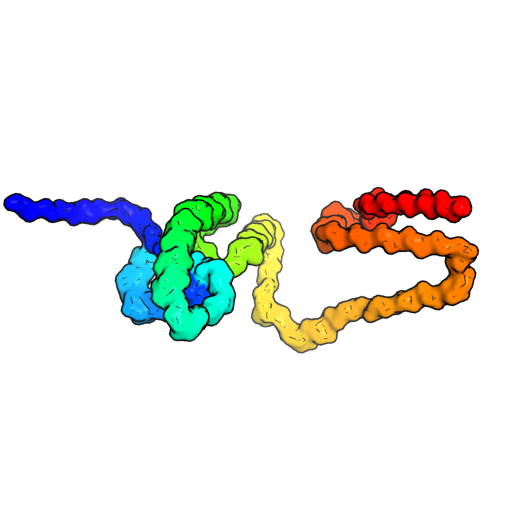1 95 ? -2.430 -1.005 -4.465 1.00 85.50 95 LEU A O 1
ATOM 779 N N . HIS A 1 96 ? -0.527 -0.528 -3.380 1.00 88.06 96 HIS A N 1
ATOM 780 C CA . HIS A 1 96 ? 0.166 -0.011 -4.558 1.00 88.06 96 HIS A CA 1
ATOM 781 C C . HIS A 1 96 ? 0.361 -1.091 -5.619 1.00 88.06 96 HIS A C 1
ATOM 783 O O . HIS A 1 96 ? 0.047 -0.868 -6.787 1.00 88.06 96 HIS A O 1
ATOM 789 N N . VAL A 1 97 ? 0.812 -2.278 -5.207 1.00 88.62 97 VAL A N 1
ATOM 790 C CA . VAL A 1 97 ? 1.004 -3.422 -6.110 1.00 88.62 97 VAL A CA 1
ATOM 791 C C . VAL A 1 97 ? -0.331 -3.845 -6.712 1.00 88.62 97 VAL A C 1
ATOM 793 O O . VAL A 1 97 ? -0.459 -3.956 -7.927 1.00 88.62 97 VAL A O 1
ATOM 796 N N . MET A 1 98 ? -1.367 -3.978 -5.883 1.00 88.00 98 MET A N 1
ATOM 797 C CA . MET A 1 98 ? -2.683 -4.395 -6.358 1.00 88.00 98 MET A CA 1
ATOM 798 C C . MET A 1 98 ? -3.311 -3.371 -7.322 1.00 88.00 98 MET A C 1
ATOM 800 O O . MET A 1 98 ? -3.950 -3.738 -8.313 1.00 88.00 98 MET A O 1
ATOM 804 N N . MET A 1 99 ? -3.132 -2.073 -7.058 1.00 91.44 99 MET A N 1
ATOM 805 C CA . MET A 1 99 ? -3.563 -1.004 -7.963 1.00 91.44 99 MET A CA 1
ATOM 806 C C . MET A 1 99 ? -2.819 -1.061 -9.303 1.00 91.44 99 MET A C 1
ATOM 808 O O . MET A 1 99 ? -3.439 -0.909 -10.354 1.00 91.44 99 MET A O 1
ATOM 812 N N . LEU A 1 100 ? -1.506 -1.299 -9.284 1.00 91.00 100 LEU A N 1
ATOM 813 C CA . LEU A 1 100 ? -0.707 -1.426 -10.502 1.00 91.00 100 LEU A CA 1
ATOM 814 C C . LEU A 1 100 ? -1.132 -2.644 -11.325 1.00 91.00 100 LEU A C 1
ATOM 816 O O . LEU A 1 100 ? -1.407 -2.494 -12.514 1.00 91.00 100 LEU A O 1
ATOM 820 N N . ASP A 1 101 ? -1.280 -3.809 -10.696 1.00 89.81 101 ASP A N 1
ATOM 821 C CA . ASP A 1 101 ? -1.679 -5.050 -11.367 1.00 89.81 101 ASP A CA 1
ATOM 822 C C . ASP A 1 101 ? -3.050 -4.921 -12.036 1.00 89.81 101 ASP A C 1
ATOM 824 O O . ASP A 1 101 ? -3.243 -5.324 -13.183 1.00 89.81 101 ASP A O 1
ATOM 828 N N . THR A 1 102 ? -4.015 -4.316 -11.342 1.00 90.31 102 THR A N 1
ATOM 829 C CA . THR A 1 102 ? -5.373 -4.122 -11.871 1.00 90.31 102 THR A CA 1
ATOM 830 C C . THR A 1 102 ? -5.414 -3.142 -13.042 1.00 90.31 102 THR A C 1
ATOM 832 O O . THR A 1 102 ? -6.113 -3.393 -14.027 1.00 90.31 102 THR A O 1
ATOM 835 N N . LEU A 1 103 ? -4.664 -2.038 -12.979 1.00 92.62 103 LEU A N 1
ATOM 836 C CA . LEU A 1 103 ? -4.561 -1.090 -14.091 1.00 92.62 103 LEU A CA 1
ATOM 837 C C . LEU A 1 103 ? -3.824 -1.703 -15.282 1.00 92.62 103 LEU A C 1
ATOM 839 O O . LEU A 1 103 ? -4.272 -1.562 -16.421 1.00 92.62 103 LEU A O 1
ATOM 843 N N . TYR A 1 104 ? -2.739 -2.428 -15.021 1.00 90.62 104 TYR A N 1
ATOM 844 C CA . TYR A 1 104 ? -1.961 -3.101 -16.051 1.00 90.62 104 TYR A CA 1
ATOM 845 C C . TYR A 1 104 ? -2.774 -4.196 -16.751 1.00 90.62 104 TYR A C 1
ATOM 847 O O . TYR A 1 104 ? -2.832 -4.229 -17.980 1.00 90.62 104 TYR A O 1
ATOM 855 N N . ALA A 1 105 ? -3.506 -5.020 -15.997 1.00 89.31 105 ALA A N 1
ATOM 856 C CA . ALA A 1 105 ? -4.398 -6.034 -16.555 1.00 89.31 105 ALA A CA 1
ATOM 857 C C . ALA A 1 105 ? -5.466 -5.422 -17.477 1.00 89.31 105 ALA A C 1
ATOM 859 O O . ALA A 1 105 ? -5.749 -5.963 -18.546 1.00 89.31 105 ALA A O 1
ATOM 860 N N . ARG A 1 106 ? -6.026 -4.257 -17.123 1.00 90.94 106 ARG A N 1
ATOM 861 C CA . ARG A 1 106 ? -6.977 -3.546 -17.996 1.00 90.94 106 ARG A CA 1
ATOM 862 C C . ARG A 1 106 ? -6.333 -3.007 -19.264 1.00 90.94 106 ARG A C 1
ATOM 864 O O . ARG A 1 106 ? -6.967 -3.041 -20.316 1.00 90.94 106 ARG A O 1
ATOM 871 N N . LEU A 1 107 ? -5.100 -2.509 -19.181 1.00 92.31 107 LEU A N 1
ATOM 872 C CA . LEU A 1 107 ? -4.354 -2.080 -20.365 1.00 92.31 107 LEU A CA 1
ATOM 873 C C . LEU A 1 107 ? -4.114 -3.265 -21.306 1.00 92.31 107 LEU A C 1
ATOM 875 O O . LEU A 1 107 ? -4.400 -3.151 -22.496 1.00 92.31 107 LEU A O 1
ATOM 879 N N . LEU A 1 108 ? -3.696 -4.417 -20.777 1.00 90.75 108 LEU A N 1
ATOM 880 C CA . LEU A 1 108 ? -3.533 -5.639 -21.570 1.00 90.75 108 LEU A CA 1
ATOM 881 C C . LEU A 1 108 ? -4.850 -6.070 -22.228 1.00 90.75 108 LEU A C 1
ATOM 883 O O . LEU A 1 108 ? -4.873 -6.326 -23.428 1.00 90.75 108 LEU A O 1
ATOM 887 N N . GLN A 1 109 ? -5.959 -6.072 -21.480 1.00 90.19 109 GLN A N 1
ATOM 888 C CA . GLN A 1 109 ? -7.286 -6.395 -22.018 1.00 90.19 109 GLN A CA 1
ATOM 889 C C . GLN A 1 109 ? -7.717 -5.424 -23.124 1.00 90.19 109 GLN A C 1
ATOM 891 O O . GLN A 1 109 ? -8.246 -5.852 -24.151 1.00 90.19 109 GLN A O 1
ATOM 896 N N . LYS A 1 110 ? -7.462 -4.121 -22.955 1.00 92.69 110 LYS A N 1
ATOM 897 C CA . LYS A 1 110 ? -7.785 -3.095 -23.956 1.00 92.69 110 LYS A CA 1
ATOM 898 C C . LYS A 1 110 ? -7.046 -3.328 -25.277 1.00 92.69 110 LYS A C 1
ATOM 900 O O . LYS A 1 110 ? -7.639 -3.133 -26.333 1.00 92.69 110 LYS A O 1
ATOM 905 N N . TYR A 1 111 ? -5.786 -3.753 -25.216 1.00 93.19 111 TYR A N 1
ATOM 906 C CA . TYR A 1 111 ? -4.952 -4.012 -26.396 1.00 93.19 111 TYR A CA 1
ATOM 907 C C . TYR A 1 111 ? -4.911 -5.491 -26.819 1.00 93.19 111 TYR A C 1
ATOM 909 O O . TYR A 1 111 ? -4.155 -5.843 -27.718 1.00 93.19 111 TYR A O 1
ATOM 917 N N . GLN A 1 112 ? -5.745 -6.349 -26.215 1.00 87.00 112 GLN A N 1
ATOM 918 C CA . GLN A 1 112 ? -5.836 -7.787 -26.518 1.00 87.00 112 GLN A CA 1
ATOM 919 C C . GLN A 1 112 ? -4.496 -8.535 -26.367 1.0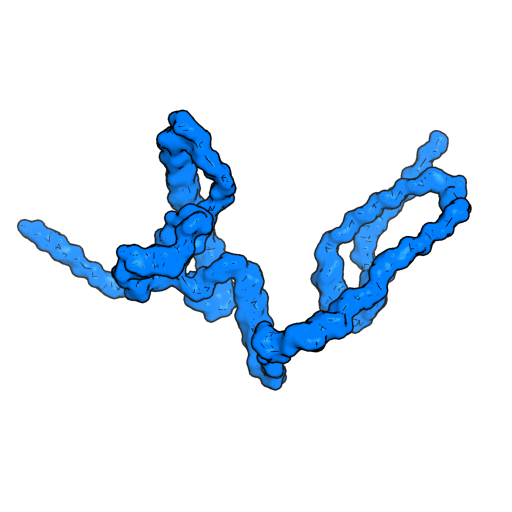0 87.00 112 GLN A C 1
ATOM 921 O O . GLN A 1 112 ? -4.192 -9.464 -27.114 1.00 87.00 112 GLN A O 1
ATOM 926 N N . HIS A 1 113 ? -3.689 -8.140 -25.383 1.00 86.81 113 HIS A N 1
ATOM 927 C CA . HIS A 1 113 ? -2.463 -8.845 -25.016 1.00 86.81 113 HIS A CA 1
ATOM 928 C C . HIS A 1 113 ? -2.733 -9.914 -23.949 1.00 86.81 113 HIS A C 1
ATOM 930 O O . HIS A 1 113 ? -3.669 -9.807 -23.155 1.00 86.81 113 HIS A O 1
ATOM 936 N N . VAL A 1 114 ? -1.901 -10.959 -23.929 1.00 79.94 114 VAL A N 1
ATOM 937 C CA . VAL A 1 114 ? -2.018 -12.062 -22.965 1.00 79.94 114 VAL A CA 1
ATOM 938 C C . VAL A 1 114 ? -1.510 -11.599 -21.603 1.00 79.94 114 VAL A C 1
ATOM 940 O O . VAL A 1 114 ? -0.433 -11.015 -21.499 1.00 79.94 114 VAL A O 1
ATOM 943 N N . TRP A 1 115 ? -2.273 -11.889 -20.553 1.00 74.12 115 TRP A N 1
ATOM 944 C CA . TRP A 1 115 ? -1.812 -11.724 -19.181 1.00 74.12 115 TRP A CA 1
ATOM 945 C C . TRP A 1 115 ? -1.063 -12.982 -18.751 1.00 74.12 115 TRP A C 1
ATOM 947 O O . TRP A 1 115 ? -1.619 -14.073 -18.825 1.00 74.12 115 TRP A O 1
ATOM 957 N N . TRP A 1 116 ? 0.201 -12.837 -18.357 1.00 67.12 116 TRP A N 1
ATOM 958 C CA . TRP A 1 116 ? 1.007 -13.954 -17.871 1.00 67.12 116 TRP A CA 1
ATOM 959 C C . TRP A 1 116 ? 0.831 -14.041 -16.360 1.00 67.12 116 TRP A C 1
ATOM 961 O O . TRP A 1 116 ? 1.206 -13.121 -15.631 1.00 67.12 116 TRP A O 1
ATOM 971 N N . GLY A 1 117 ? 0.220 -15.125 -15.893 1.00 65.69 117 GLY A N 1
ATOM 972 C CA . GLY A 1 117 ? 0.125 -15.418 -14.473 1.00 65.69 117 GLY A CA 1
ATOM 973 C C . GLY A 1 117 ? 1.426 -16.022 -13.934 1.00 65.69 117 GLY A C 1
ATOM 974 O O . GLY A 1 117 ? 2.250 -16.530 -14.697 1.00 65.69 117 GLY A O 1
ATOM 975 N N . PRO A 1 118 ? 1.601 -16.067 -12.602 1.00 62.47 118 PRO A N 1
ATOM 976 C CA . PRO A 1 118 ? 2.721 -16.777 -11.980 1.00 62.47 118 PRO A CA 1
ATOM 977 C C . PRO A 1 118 ? 2.758 -18.274 -12.334 1.00 62.47 118 PRO A C 1
ATOM 979 O O . PRO A 1 118 ? 3.814 -18.887 -12.244 1.00 62.47 118 PRO A O 1
ATOM 982 N N . ALA A 1 119 ? 1.632 -18.858 -12.759 1.00 61.62 119 ALA A N 1
ATOM 983 C CA . ALA A 1 119 ? 1.558 -20.237 -13.242 1.00 61.62 119 ALA A CA 1
ATOM 984 C C . ALA A 1 119 ? 2.065 -20.417 -14.687 1.00 61.62 119 ALA A C 1
ATOM 986 O O . ALA A 1 119 ? 2.457 -21.523 -15.050 1.00 61.62 119 ALA A O 1
ATOM 987 N N . ASP A 1 120 ? 2.078 -19.352 -15.495 1.00 62.53 120 ASP A N 1
ATOM 988 C CA . ASP A 1 120 ? 2.508 -19.394 -16.903 1.00 62.53 120 ASP A CA 1
ATOM 989 C C . ASP A 1 120 ? 4.024 -19.186 -17.048 1.00 62.53 120 ASP A C 1
ATOM 991 O O . ASP A 1 120 ? 4.630 -19.519 -18.069 1.00 62.53 120 ASP A O 1
ATOM 995 N N . LEU A 1 121 ? 4.653 -18.655 -15.998 1.00 61.38 121 LEU A N 1
ATOM 996 C CA . LEU A 1 121 ? 6.097 -18.589 -15.837 1.00 61.38 121 LEU A CA 1
ATOM 997 C C . LEU A 1 121 ? 6.587 -19.960 -15.362 1.00 61.38 121 LEU A C 1
ATOM 999 O O . LEU A 1 121 ? 6.734 -20.196 -14.166 1.00 61.38 121 LEU A O 1
ATOM 1003 N N . ASP A 1 122 ? 6.830 -20.875 -16.302 1.00 58.47 122 ASP A N 1
ATOM 1004 C CA . ASP A 1 122 ? 7.508 -22.136 -16.003 1.00 58.47 122 ASP A CA 1
ATOM 1005 C C . ASP A 1 122 ? 8.799 -21.841 -15.218 1.00 58.47 122 ASP A C 1
ATOM 1007 O O . ASP A 1 122 ? 9.732 -21.204 -15.722 1.00 58.47 122 ASP A O 1
ATOM 1011 N N . ALA A 1 123 ? 8.838 -22.292 -13.962 1.00 57.97 123 ALA A N 1
ATOM 1012 C CA . ALA A 1 123 ? 9.964 -22.099 -13.058 1.00 57.97 123 ALA A CA 1
ATOM 1013 C C . ALA A 1 123 ? 11.277 -22.648 -13.648 1.00 57.97 123 ALA A C 1
ATOM 1015 O O . ALA A 1 123 ? 12.354 -22.182 -13.275 1.00 57.97 123 ALA A O 1
ATOM 1016 N N . SER A 1 124 ? 11.201 -23.577 -14.612 1.00 60.16 124 SER A N 1
ATOM 1017 C CA . SER A 1 124 ? 12.364 -24.093 -15.341 1.00 60.16 124 SER A CA 1
ATOM 1018 C C . SER A 1 124 ? 13.070 -23.023 -16.193 1.00 60.16 124 SER A C 1
ATOM 1020 O O . SER A 1 124 ? 14.295 -23.040 -16.310 1.00 60.16 124 SER A O 1
ATOM 1022 N N . ARG A 1 125 ? 12.325 -22.041 -16.728 1.00 52.84 125 ARG A N 1
ATOM 1023 C CA . ARG A 1 125 ? 12.855 -20.921 -17.531 1.00 52.84 125 ARG A CA 1
ATOM 1024 C C . ARG A 1 125 ? 13.222 -19.692 -16.704 1.00 52.84 125 ARG A C 1
ATOM 1026 O O . ARG A 1 125 ? 14.021 -18.881 -17.164 1.00 52.84 125 ARG A O 1
ATOM 1033 N N . ALA A 1 126 ? 12.710 -19.570 -15.477 1.00 53.34 126 ALA A N 1
ATOM 1034 C CA . ALA A 1 126 ? 13.088 -18.502 -14.545 1.00 53.34 126 ALA A CA 1
ATOM 1035 C C . ALA A 1 126 ? 14.595 -18.478 -14.235 1.00 53.34 126 ALA A C 1
ATOM 1037 O O . ALA A 1 126 ? 15.171 -17.410 -14.045 1.00 53.34 126 ALA A O 1
ATOM 1038 N N . ALA A 1 127 ? 15.248 -19.643 -14.271 1.00 53.72 127 ALA A N 1
ATOM 1039 C CA . ALA A 1 127 ? 16.694 -19.768 -14.122 1.00 53.72 127 ALA A CA 1
ATOM 1040 C C . ALA A 1 127 ? 17.496 -19.246 -15.332 1.00 53.72 127 ALA A C 1
ATOM 1042 O O . ALA A 1 127 ? 18.702 -19.064 -15.220 1.00 53.72 127 ALA A O 1
ATOM 1043 N N . THR A 1 128 ? 16.866 -19.008 -16.488 1.00 51.28 128 THR A N 1
ATOM 1044 C CA . THR A 1 128 ? 17.543 -18.480 -17.687 1.00 51.28 128 THR A CA 1
ATOM 1045 C C . THR A 1 128 ? 17.630 -16.953 -17.679 1.00 51.28 128 THR A C 1
ATOM 1047 O O . THR A 1 128 ? 18.525 -16.392 -18.302 1.00 51.28 128 THR A O 1
ATOM 1050 N N . TYR A 1 129 ? 16.768 -16.266 -16.921 1.00 51.41 129 TYR A N 1
ATOM 1051 C CA . TYR A 1 129 ? 16.864 -14.817 -16.693 1.00 51.41 129 TYR A CA 1
ATOM 1052 C C . TYR A 1 129 ? 17.793 -14.499 -15.513 1.00 51.41 129 TYR A C 1
ATOM 1054 O O . TYR A 1 129 ? 17.541 -13.577 -14.736 1.00 51.41 129 TYR A O 1
ATOM 1062 N N . THR A 1 130 ? 18.869 -15.273 -15.343 1.00 49.69 130 THR A N 1
ATOM 1063 C CA . THR A 1 130 ? 19.985 -14.836 -14.508 1.00 49.69 130 THR A CA 1
ATOM 1064 C C . THR A 1 130 ? 20.428 -13.482 -15.028 1.00 49.69 130 THR A C 1
ATOM 1066 O O . THR A 1 130 ? 20.861 -13.366 -16.174 1.00 49.69 130 THR A O 1
ATOM 1069 N N . LEU A 1 131 ? 20.221 -12.478 -14.178 1.00 56.81 131 LEU A N 1
ATOM 1070 C CA . LEU A 1 131 ? 20.663 -11.100 -14.305 1.00 56.81 131 LEU A CA 1
ATOM 1071 C C . LEU A 1 131 ? 21.953 -11.049 -15.123 1.00 56.81 131 LEU A C 1
ATOM 1073 O O . LEU A 1 131 ? 22.960 -11.633 -14.724 1.00 56.81 131 LEU A O 1
ATOM 1077 N N . VAL A 1 132 ? 21.864 -10.407 -16.289 1.00 54.31 132 VAL A N 1
ATOM 1078 C CA . VAL A 1 132 ? 22.998 -10.103 -17.161 1.00 54.31 132 VAL A CA 1
ATOM 1079 C C . VAL A 1 132 ? 24.167 -9.643 -16.294 1.00 54.31 132 VAL A C 1
ATOM 1081 O O . VAL A 1 132 ? 23.998 -8.726 -15.496 1.00 54.31 132 VAL A O 1
ATOM 1084 N N . ASP A 1 133 ? 25.280 -10.362 -16.444 1.00 53.75 133 ASP A N 1
ATOM 1085 C CA . ASP A 1 133 ? 26.624 -10.154 -15.904 1.00 53.75 133 ASP A CA 1
ATOM 1086 C C . ASP A 1 133 ? 26.762 -9.179 -14.727 1.00 53.75 133 ASP A C 1
ATOM 1088 O O . ASP A 1 133 ? 26.588 -7.964 -14.839 1.00 53.75 133 ASP A O 1
ATOM 1092 N N . GLY A 1 134 ? 27.186 -9.740 -13.592 1.00 57.47 134 GLY A N 1
ATOM 1093 C CA . GLY A 1 134 ? 27.521 -8.999 -12.385 1.00 57.47 134 GLY A CA 1
ATOM 1094 C C . GLY A 1 134 ? 28.394 -7.772 -12.661 1.00 57.47 134 GLY A C 1
ATOM 1095 O O . GLY A 1 134 ? 29.284 -7.783 -13.512 1.00 57.47 134 GLY A O 1
ATOM 1096 N N . PHE A 1 135 ? 28.127 -6.711 -11.901 1.00 59.88 135 PHE A N 1
ATOM 1097 C CA . PHE A 1 135 ? 28.877 -5.459 -11.899 1.00 59.88 135 PHE A CA 1
ATOM 1098 C C . PHE A 1 135 ? 30.388 -5.712 -12.025 1.00 59.88 135 PHE A C 1
ATOM 1100 O O . PHE A 1 135 ? 31.008 -6.270 -11.119 1.00 59.88 135 PHE A O 1
ATOM 1107 N N . LYS A 1 136 ? 30.987 -5.306 -13.150 1.00 67.94 136 LYS A N 1
ATOM 1108 C CA . LYS A 1 136 ? 32.432 -5.404 -13.368 1.00 67.94 136 LYS A CA 1
ATOM 1109 C C . LYS A 1 136 ? 33.067 -4.060 -13.011 1.00 67.94 136 LYS A C 1
ATOM 1111 O O . LYS A 1 136 ? 32.988 -3.134 -13.820 1.00 67.94 136 LYS A O 1
ATOM 1116 N N . PRO A 1 137 ? 33.680 -3.907 -11.823 1.00 61.50 137 PRO A N 1
ATOM 1117 C CA . PRO A 1 137 ? 34.338 -2.658 -11.477 1.00 61.50 137 PRO A CA 1
ATOM 1118 C C . PRO A 1 137 ? 35.524 -2.438 -12.421 1.00 61.50 137 PRO A C 1
ATOM 1120 O O . PRO A 1 137 ? 36.475 -3.219 -12.444 1.00 61.50 137 PRO A O 1
ATOM 1123 N N . VAL A 1 138 ? 35.479 -1.361 -13.203 1.00 66.25 138 VAL A N 1
ATOM 1124 C CA . VAL A 1 138 ? 36.636 -0.877 -13.963 1.00 66.25 138 VAL A CA 1
ATOM 1125 C C . VAL A 1 138 ? 37.472 -0.027 -13.010 1.00 66.25 138 VAL A C 1
ATOM 1127 O O . VAL A 1 138 ? 37.306 1.185 -12.920 1.00 66.25 138 VAL A O 1
ATOM 1130 N N . LEU A 1 139 ? 38.333 -0.678 -12.229 1.00 65.44 139 LEU A N 1
ATOM 1131 C CA . LEU A 1 139 ? 39.302 0.016 -11.386 1.00 65.44 139 LEU A CA 1
ATOM 1132 C C . LEU A 1 139 ? 40.542 0.334 -12.232 1.00 65.44 139 LEU A C 1
ATOM 1134 O O . LEU A 1 139 ? 41.312 -0.569 -12.555 1.00 65.44 139 LEU A O 1
ATOM 1138 N N . VAL A 1 140 ? 40.751 1.606 -12.577 1.00 72.06 140 VAL A N 1
ATOM 1139 C CA . VAL A 1 140 ? 42.020 2.075 -13.157 1.00 72.06 140 VAL A CA 1
ATOM 1140 C C . VAL A 1 140 ? 42.813 2.792 -12.060 1.00 72.06 140 VAL A C 1
ATOM 1142 O O . VAL A 1 140 ? 42.566 3.973 -11.797 1.00 72.06 140 VAL A O 1
ATOM 1145 N N . PRO A 1 141 ? 43.738 2.104 -11.366 1.00 65.50 141 PRO A N 1
ATOM 1146 C CA . PRO A 1 141 ? 44.590 2.753 -10.376 1.00 65.50 141 PRO A CA 1
ATOM 1147 C C . PRO A 1 141 ? 45.449 3.836 -11.051 1.00 65.50 141 PRO A C 1
ATOM 1149 O O . PRO A 1 141 ? 46.080 3.585 -12.073 1.00 65.50 141 PRO A O 1
ATOM 1152 N N . GLY A 1 142 ? 45.454 5.050 -10.490 1.00 66.19 142 GLY A N 1
ATOM 1153 C CA . GLY A 1 142 ? 46.225 6.194 -11.002 1.00 66.19 142 GLY A CA 1
ATOM 1154 C C . GLY A 1 142 ? 45.500 7.109 -12.000 1.00 66.19 142 GLY A C 1
ATOM 1155 O O . GLY A 1 142 ? 46.089 8.090 -12.440 1.00 66.19 142 GLY A O 1
ATOM 1156 N N . ALA A 1 143 ? 44.231 6.846 -12.335 1.00 61.97 143 ALA A N 1
ATOM 1157 C CA . ALA A 1 143 ? 43.457 7.697 -13.250 1.00 61.97 143 ALA A CA 1
ATOM 1158 C C . ALA A 1 143 ? 43.070 9.072 -12.666 1.00 61.97 143 ALA A C 1
ATOM 1160 O O . ALA A 1 143 ? 42.745 9.992 -13.413 1.00 61.97 143 ALA A O 1
ATOM 1161 N N . TYR A 1 144 ? 43.105 9.222 -11.340 1.00 63.22 144 TYR A N 1
ATOM 1162 C CA . TYR A 1 144 ? 42.718 10.450 -10.649 1.00 63.22 144 TYR A CA 1
ATOM 1163 C C . TYR A 1 144 ? 43.968 11.143 -10.105 1.00 63.22 144 TYR A C 1
ATOM 1165 O O . TYR A 1 144 ? 44.598 10.661 -9.167 1.00 63.22 144 TYR A O 1
ATOM 1173 N N . THR A 1 145 ? 44.349 12.259 -10.725 1.00 64.19 145 THR A N 1
ATOM 1174 C CA . THR A 1 145 ? 45.560 13.029 -10.389 1.00 64.19 145 THR A CA 1
ATOM 1175 C C . THR A 1 145 ? 45.343 14.053 -9.267 1.00 64.19 145 THR A C 1
ATOM 1177 O O . THR A 1 145 ? 46.314 14.549 -8.700 1.00 64.19 145 THR A O 1
ATOM 1180 N N . HIS A 1 146 ? 44.088 14.348 -8.912 1.00 61.75 146 HIS A N 1
ATOM 1181 C CA . HIS A 1 146 ? 43.695 15.280 -7.850 1.00 61.75 146 HIS A CA 1
ATOM 1182 C C . HIS A 1 146 ? 42.635 14.655 -6.930 1.00 61.75 146 HIS A C 1
ATOM 1184 O O . HIS A 1 146 ? 41.909 13.754 -7.353 1.00 61.75 146 HIS A O 1
ATOM 1190 N N . ASN A 1 147 ? 42.527 15.145 -5.685 1.00 69.31 147 ASN A N 1
ATOM 1191 C CA . ASN A 1 147 ? 41.487 14.732 -4.736 1.00 69.31 147 ASN A CA 1
ATOM 1192 C C . ASN A 1 147 ? 40.099 14.949 -5.352 1.00 69.31 147 ASN A C 1
ATOM 1194 O O . ASN A 1 147 ? 39.635 16.080 -5.476 1.00 69.31 147 ASN A O 1
ATOM 1198 N N . MET A 1 148 ? 39.443 13.857 -5.732 1.00 66.38 148 MET A N 1
ATOM 1199 C CA . MET A 1 148 ? 38.103 13.877 -6.299 1.00 66.38 148 MET A CA 1
ATOM 1200 C C . MET A 1 148 ? 37.103 13.417 -5.243 1.00 66.38 148 MET A C 1
ATOM 1202 O O . MET A 1 148 ? 37.251 12.343 -4.662 1.00 66.38 148 MET A O 1
ATOM 1206 N N . VAL A 1 149 ? 36.063 14.220 -5.034 1.00 72.12 149 VAL A N 1
ATOM 1207 C CA . VAL A 1 149 ? 34.872 13.826 -4.280 1.00 72.12 149 VAL A CA 1
ATOM 1208 C C . VAL A 1 149 ? 33.762 13.583 -5.293 1.00 72.12 149 VAL A C 1
ATOM 1210 O O . VAL A 1 149 ? 33.412 14.483 -6.055 1.00 72.12 149 VAL A O 1
ATOM 1213 N N . ILE A 1 150 ? 33.237 12.359 -5.326 1.00 69.88 150 ILE A N 1
ATOM 1214 C CA . ILE A 1 150 ? 32.038 12.025 -6.096 1.00 69.88 150 ILE A CA 1
ATOM 1215 C C . ILE A 1 150 ? 30.884 11.955 -5.103 1.00 69.88 150 ILE A C 1
ATOM 1217 O O . ILE A 1 150 ? 30.900 11.114 -4.207 1.00 69.88 150 ILE A O 1
ATOM 1221 N N . ASP A 1 151 ? 29.891 12.819 -5.286 1.00 79.12 151 ASP A N 1
ATOM 1222 C CA . ASP A 1 151 ? 28.586 12.688 -4.645 1.00 79.12 151 ASP A CA 1
ATOM 1223 C C . ASP A 1 151 ? 27.583 12.207 -5.700 1.00 79.12 151 ASP A C 1
ATOM 1225 O O . ASP A 1 151 ? 27.408 12.847 -6.742 1.00 79.12 151 ASP A O 1
ATOM 1229 N N . LEU A 1 152 ? 26.998 11.033 -5.471 1.00 76.44 152 LEU A N 1
ATOM 1230 C CA . LEU A 1 152 ? 26.103 10.368 -6.409 1.00 76.44 152 LEU A CA 1
ATOM 1231 C C . LEU A 1 152 ? 24.875 9.857 -5.658 1.00 76.44 152 LEU A C 1
ATOM 1233 O O . LEU A 1 152 ? 24.940 8.858 -4.944 1.00 76.44 152 LEU A O 1
ATOM 1237 N N . SER A 1 153 ? 23.746 10.524 -5.874 1.00 80.81 153 SER A N 1
ATOM 1238 C CA . SER A 1 153 ? 22.423 10.058 -5.472 1.00 80.81 153 SER A CA 1
ATOM 1239 C C . SER A 1 153 ? 21.625 9.661 -6.715 1.00 80.81 153 SER A C 1
ATOM 1241 O O . SER A 1 153 ? 21.532 10.408 -7.690 1.00 80.81 153 SER A O 1
ATOM 1243 N N . LEU A 1 154 ? 21.087 8.442 -6.707 1.00 78.44 154 LEU A N 1
ATOM 1244 C CA . LEU A 1 154 ? 20.284 7.889 -7.796 1.00 78.44 154 LEU A CA 1
ATOM 1245 C C . LEU A 1 154 ? 18.910 7.512 -7.247 1.00 78.44 154 LEU A C 1
ATOM 1247 O O . LEU A 1 154 ? 18.775 6.489 -6.580 1.00 78.44 154 LEU A O 1
ATOM 1251 N N . ASP A 1 155 ? 17.895 8.305 -7.583 1.00 83.94 155 ASP A N 1
ATOM 1252 C CA . ASP A 1 155 ? 16.509 8.063 -7.183 1.00 83.94 155 ASP A CA 1
ATOM 1253 C C . ASP A 1 155 ? 15.641 7.743 -8.406 1.00 83.94 155 ASP A C 1
ATOM 1255 O O . ASP A 1 155 ? 15.740 8.387 -9.451 1.00 83.94 155 ASP A O 1
ATOM 1259 N N . GLY A 1 156 ? 14.762 6.743 -8.286 1.00 80.44 156 GLY A N 1
ATOM 1260 C CA . GLY A 1 156 ? 13.751 6.449 -9.310 1.00 80.44 156 GLY A CA 1
ATOM 1261 C C . GLY A 1 156 ? 14.294 5.934 -10.651 1.00 80.44 156 GLY A C 1
ATOM 1262 O O . GLY A 1 156 ? 13.605 6.054 -11.664 1.00 80.44 156 GLY A O 1
ATOM 1263 N N . LEU A 1 157 ? 15.490 5.334 -10.671 1.00 81.88 157 LEU A N 1
ATOM 1264 C CA . LEU A 1 157 ? 16.165 4.869 -11.893 1.00 81.88 157 LEU A CA 1
ATOM 1265 C C . LEU A 1 157 ? 15.273 3.984 -12.785 1.00 81.88 157 LEU A C 1
ATOM 1267 O O . LEU A 1 157 ? 15.251 4.156 -14.000 1.00 81.88 157 LEU A O 1
ATOM 1271 N N . ALA A 1 158 ? 14.496 3.074 -12.189 1.00 79.12 158 ALA A N 1
ATOM 1272 C CA . ALA A 1 158 ? 13.594 2.190 -12.932 1.00 79.12 158 ALA A CA 1
ATOM 1273 C C . ALA A 1 158 ? 12.493 2.958 -13.687 1.00 79.12 158 ALA A C 1
ATOM 1275 O O . ALA A 1 158 ? 12.170 2.623 -14.823 1.00 79.12 158 ALA A O 1
ATOM 1276 N N . ILE A 1 159 ? 11.947 4.019 -13.084 1.00 83.88 159 ILE A N 1
ATOM 1277 C CA . ILE A 1 159 ? 10.913 4.859 -13.706 1.00 83.88 159 ILE A CA 1
ATOM 1278 C C . ILE A 1 159 ? 11.517 5.629 -14.879 1.00 83.88 159 ILE A C 1
ATOM 1280 O O . ILE A 1 159 ? 10.921 5.712 -15.950 1.00 83.88 159 ILE A O 1
ATOM 1284 N N . GLN A 1 160 ? 12.722 6.166 -14.690 1.00 81.94 160 GLN A N 1
ATOM 1285 C CA . GLN A 1 160 ? 13.429 6.894 -15.738 1.00 81.94 160 GLN A CA 1
ATOM 1286 C C . GLN A 1 160 ? 13.777 5.990 -16.920 1.00 81.94 160 GLN A C 1
ATOM 1288 O O . GLN A 1 160 ? 13.592 6.400 -18.062 1.00 81.94 160 GLN A O 1
ATOM 1293 N N . ALA A 1 161 ? 14.216 4.758 -16.657 1.00 82.62 161 ALA A N 1
ATOM 1294 C CA . ALA A 1 161 ? 14.484 3.773 -17.698 1.00 82.62 161 ALA A CA 1
ATOM 1295 C C . ALA A 1 161 ? 13.218 3.433 -18.501 1.00 82.62 161 ALA A C 1
ATOM 1297 O O . ALA A 1 161 ? 13.277 3.385 -19.722 1.00 82.62 161 ALA A O 1
ATOM 1298 N N . LEU A 1 162 ? 12.068 3.273 -17.835 1.00 81.62 162 LEU A N 1
ATOM 1299 C CA . LEU A 1 162 ? 10.786 2.999 -18.498 1.00 81.62 162 LEU A CA 1
ATOM 1300 C C . LEU A 1 162 ? 10.280 4.158 -19.367 1.00 81.62 162 LEU A C 1
ATOM 1302 O O . LEU A 1 162 ? 9.642 3.922 -20.386 1.00 81.62 162 LEU A O 1
ATOM 1306 N N . LEU A 1 163 ? 10.520 5.406 -18.958 1.00 83.62 163 LEU A N 1
ATOM 1307 C CA . LEU A 1 163 ? 10.088 6.599 -19.702 1.00 83.62 163 LEU A CA 1
ATOM 1308 C C . LEU A 1 163 ? 10.976 6.921 -20.906 1.00 83.62 163 LEU A C 1
ATOM 1310 O O . LEU A 1 163 ? 10.660 7.822 -21.683 1.00 83.62 163 LEU A O 1
ATOM 1314 N N . SER A 1 164 ? 12.107 6.240 -21.018 1.00 81.38 164 SER A N 1
ATOM 1315 C CA . SER A 1 164 ? 13.129 6.557 -21.992 1.00 81.38 164 SER A CA 1
ATOM 1316 C C . SER A 1 164 ? 13.062 5.589 -23.155 1.00 81.38 164 SER A C 1
ATOM 1318 O O . SER A 1 164 ? 13.220 4.389 -22.979 1.00 81.38 164 SER A O 1
ATOM 1320 N N . ASP A 1 165 ? 12.813 6.143 -24.336 1.00 65.56 165 ASP A N 1
ATOM 1321 C CA . ASP A 1 165 ? 12.492 5.387 -25.552 1.00 65.56 165 ASP A CA 1
ATOM 1322 C C . ASP A 1 165 ? 13.698 4.616 -26.116 1.00 65.56 165 ASP A C 1
ATOM 1324 O O . ASP A 1 165 ? 13.563 3.542 -26.685 1.00 65.56 165 ASP A O 1
ATOM 1328 N N . ASP A 1 166 ? 14.905 5.115 -25.860 1.00 54.75 166 ASP A N 1
ATOM 1329 C CA . ASP A 1 166 ? 16.158 4.491 -26.261 1.00 54.75 166 ASP A CA 1
ATOM 1330 C C . ASP A 1 166 ? 17.093 4.459 -25.055 1.00 54.75 166 ASP A C 1
ATOM 1332 O O . ASP A 1 166 ? 17.107 5.396 -24.253 1.00 54.75 166 ASP A O 1
ATOM 1336 N N . GLY A 1 167 ? 17.949 3.439 -24.944 1.00 54.22 167 GLY A N 1
ATOM 1337 C CA . GLY A 1 167 ? 18.985 3.294 -23.904 1.00 54.22 167 GLY A CA 1
ATOM 1338 C C . GLY A 1 167 ? 20.008 4.446 -23.788 1.00 54.22 167 GLY A C 1
ATOM 1339 O O . GLY A 1 167 ? 21.064 4.274 -23.189 1.00 54.22 167 GLY A O 1
ATOM 1340 N N . GLN A 1 168 ? 19.715 5.623 -24.344 1.00 47.75 168 GLN A N 1
ATOM 1341 C CA . GLN A 1 168 ? 20.430 6.887 -24.196 1.00 47.75 168 GLN A CA 1
ATOM 1342 C C . GLN A 1 168 ? 20.082 7.674 -22.923 1.00 47.75 168 GLN A C 1
ATOM 1344 O O . GLN A 1 168 ? 20.757 8.652 -22.605 1.00 47.75 168 GLN A O 1
ATOM 1349 N N . ALA A 1 169 ? 19.072 7.282 -22.144 1.00 45.62 169 ALA A N 1
ATOM 1350 C CA . ALA A 1 169 ? 18.674 8.070 -20.972 1.00 45.62 169 ALA A CA 1
ATOM 1351 C C . ALA A 1 169 ? 19.684 8.137 -19.826 1.00 45.62 169 ALA A C 1
ATOM 1353 O O . ALA A 1 169 ? 19.561 8.995 -18.952 1.00 45.62 169 ALA A O 1
ATOM 1354 N N . ALA A 1 170 ? 20.727 7.311 -19.862 1.00 46.75 170 ALA A N 1
ATOM 1355 C CA . ALA A 1 170 ? 21.821 7.426 -18.914 1.00 46.75 170 ALA A CA 1
ATOM 1356 C C . ALA A 1 170 ? 22.775 8.609 -19.205 1.00 46.75 170 ALA A C 1
ATOM 1358 O O . ALA A 1 170 ? 23.633 8.898 -18.377 1.00 46.75 170 ALA A O 1
ATOM 1359 N N . SER A 1 171 ? 22.673 9.312 -20.342 1.00 47.09 171 SER A N 1
ATOM 1360 C CA . SER A 1 171 ? 23.671 10.339 -20.695 1.00 47.09 171 SER A CA 1
ATOM 1361 C C . SER A 1 171 ? 23.234 11.792 -20.483 1.00 47.09 171 SER A C 1
ATOM 1363 O O . SER A 1 171 ? 24.080 12.676 -20.585 1.00 47.09 171 SER A O 1
ATOM 1365 N N . GLY A 1 172 ? 21.953 12.080 -20.214 1.00 41.97 172 GLY A N 1
ATOM 1366 C CA . GLY A 1 172 ? 21.443 13.456 -20.365 1.00 41.97 172 GLY A CA 1
ATOM 1367 C C . GLY A 1 172 ? 20.660 14.075 -19.208 1.00 41.97 172 GLY A C 1
ATOM 1368 O O . GLY A 1 172 ? 20.472 15.290 -19.210 1.00 41.97 172 GLY A O 1
ATOM 1369 N N . ARG A 1 173 ? 20.151 13.294 -18.246 1.00 41.34 173 ARG A N 1
ATOM 1370 C CA . ARG A 1 173 ? 19.217 13.810 -17.219 1.00 41.34 173 ARG A CA 1
ATOM 1371 C C . ARG A 1 173 ? 19.391 13.206 -15.831 1.00 41.34 173 ARG A C 1
ATOM 1373 O O . ARG A 1 173 ? 18.465 13.226 -15.022 1.00 41.34 173 ARG A O 1
ATOM 1380 N N . PHE A 1 174 ? 20.589 12.741 -15.508 1.00 43.06 174 PHE A N 1
ATOM 1381 C CA . PHE A 1 174 ? 20.962 12.722 -14.105 1.00 43.06 174 PHE A CA 1
ATOM 1382 C C . PHE A 1 174 ? 21.147 14.179 -13.684 1.00 43.06 174 PHE A C 1
ATOM 1384 O O . PHE A 1 174 ? 21.901 14.914 -14.321 1.00 43.06 174 PHE A O 1
ATOM 1391 N N . TYR A 1 175 ? 20.465 14.622 -12.628 1.00 39.88 175 TYR A N 1
ATOM 1392 C CA . TYR A 1 175 ? 20.885 15.819 -11.902 1.00 39.88 175 TYR A CA 1
ATOM 1393 C C . TYR A 1 175 ? 22.218 15.496 -11.209 1.00 39.88 175 TYR A C 1
ATOM 1395 O O . TYR A 1 175 ? 22.300 15.417 -9.990 1.00 39.88 175 TYR A O 1
ATOM 1403 N N . THR A 1 176 ? 23.280 15.275 -11.985 1.00 38.81 176 THR A N 1
ATOM 1404 C CA . THR A 1 176 ? 24.647 15.274 -11.484 1.00 38.81 176 THR A CA 1
ATOM 1405 C C . THR A 1 176 ? 24.952 16.712 -11.126 1.00 38.81 176 THR A C 1
ATOM 1407 O O . THR A 1 176 ? 25.373 17.518 -11.957 1.00 38.81 176 THR A O 1
ATOM 1410 N N . ARG A 1 177 ? 24.684 17.071 -9.875 1.00 35.06 177 ARG A N 1
ATOM 1411 C CA . ARG A 1 177 ? 25.171 18.319 -9.309 1.00 35.06 177 ARG A CA 1
ATOM 1412 C C . ARG A 1 177 ? 26.634 18.104 -8.940 1.00 35.06 177 ARG A C 1
ATOM 1414 O O . ARG A 1 177 ? 26.983 17.933 -7.781 1.00 35.06 177 ARG A O 1
ATOM 1421 N N . THR A 1 178 ? 27.493 18.048 -9.954 1.00 37.25 178 THR A N 1
ATOM 1422 C CA . THR A 1 178 ? 28.937 17.959 -9.754 1.00 37.25 178 THR A CA 1
ATOM 1423 C C . THR A 1 178 ? 29.429 19.318 -9.280 1.00 37.25 178 THR A C 1
ATOM 1425 O O . THR A 1 178 ? 29.646 20.231 -10.074 1.00 37.25 178 THR A O 1
ATOM 1428 N N . TYR A 1 179 ? 29.588 19.472 -7.972 1.00 36.06 179 TYR A N 1
ATOM 1429 C CA . TYR A 1 179 ? 30.370 20.569 -7.428 1.00 36.06 179 TYR A CA 1
ATOM 1430 C C . TYR A 1 179 ? 31.837 20.151 -7.407 1.00 36.06 179 TYR A C 1
ATOM 1432 O O . TYR A 1 179 ? 32.258 19.383 -6.546 1.00 36.06 179 TYR A O 1
ATOM 1440 N N . MET A 1 180 ? 32.632 20.658 -8.352 1.00 31.95 180 MET A N 1
ATOM 1441 C CA . MET A 1 180 ? 34.081 20.679 -8.167 1.00 31.95 180 MET A CA 1
ATOM 1442 C C . MET A 1 180 ? 34.413 21.797 -7.182 1.00 31.95 180 MET A C 1
ATOM 1444 O O . MET A 1 180 ? 34.497 22.966 -7.558 1.00 31.95 180 MET A O 1
ATOM 1448 N N . PHE A 1 181 ? 34.584 21.450 -5.910 1.00 37.00 181 PHE A N 1
ATOM 1449 C CA . PHE A 1 181 ? 35.233 22.349 -4.966 1.00 37.00 181 PHE A CA 1
ATOM 1450 C C . PHE A 1 181 ? 36.745 22.220 -5.146 1.00 37.00 181 PHE A C 1
ATOM 1452 O O . PHE A 1 181 ? 37.345 21.222 -4.753 1.00 37.00 181 PHE A O 1
ATOM 1459 N N . TYR A 1 182 ? 37.362 23.233 -5.754 1.00 32.88 182 TYR A N 1
ATOM 1460 C CA . TYR A 1 182 ? 38.804 23.427 -5.661 1.00 32.88 182 TYR A CA 1
ATOM 1461 C C . TYR A 1 182 ? 39.106 24.008 -4.282 1.00 32.88 182 TYR A C 1
ATOM 1463 O O . TYR A 1 182 ? 38.833 25.180 -4.028 1.00 32.88 182 TYR A O 1
ATOM 1471 N N . GLN A 1 183 ? 39.644 23.188 -3.384 1.00 39.28 183 GLN A N 1
ATOM 1472 C CA . GLN A 1 183 ? 40.298 23.694 -2.184 1.00 39.28 183 GLN A CA 1
ATOM 1473 C C . GLN A 1 183 ? 41.770 23.929 -2.541 1.00 39.28 183 GLN A C 1
ATOM 1475 O O . GLN A 1 183 ? 42.503 22.973 -2.791 1.00 39.28 183 GLN A O 1
ATOM 1480 N N . THR A 1 184 ? 42.139 25.206 -2.677 1.00 37.56 184 THR A N 1
ATOM 1481 C CA . THR A 1 184 ? 43.528 25.689 -2.801 1.00 37.56 184 THR A CA 1
ATOM 1482 C C . THR A 1 184 ? 44.340 25.378 -1.559 1.00 37.56 184 THR A C 1
ATOM 1484 O O . THR A 1 184 ? 43.764 25.546 -0.457 1.00 37.56 184 THR A O 1
#

InterPro domains:
  IPR013697 DNA polymerase epsilon, catalytic subunit A, C-terminal [PF08490] (23-164)
  IPR013697 DNA polymerase epsilon, catalytic subunit A, C-terminal [SM01159] (1-182)
  IPR029703 DNA polymerase epsilon catalytic subunit [PTHR10670] (14-165)

Organism: Aphanomyces astaci (NCBI:txid112090)

Sequence (184 aa):
MLFQIRWRDVSSVVVAVVPKWVTRTSLRTQFRGLEAFPLVVTPSSDPSSFPMLTWRQDWQLRLVHAIDQVPRQYQDLLDCARYVQVPVGNLQGDLHVMMLDTLYARLLQKYQHVWWGPADLDASRAATYTLVDGFKPVLVPGAYTHNMVIDLSLDGLAIQALLSDDGQAASGRFYTRTYMFYQT

Secondary structure (DSSP, 8-state):
-------------EEEEE-TT--HHHHHHH-GGGGGS-EEEEEPS------TTTHHHHHHHHHHHHHHHHHHHHHHHHHHHHHHT--GGG--S-HHHHHHHHHHHHHHHHTTPPP--TTTS-HHHHTT---SS-------TT---S---------SHHHHHHH-SSTTTTTT------------

Foldseek 3Di:
DDPPPPPDPDLDAAEDEDEPPDDPVNVCVVDVVCVVHLYHYDYQPDPDDQDPPCNVVVVVVSVVVSVVCRVVVVVVLVVLCVVLVHPSSPQDDPNVVVSVVSVVVVVCVVVVHDDQDPVNPPVVCVVVPPDPDDDDDPDDPPPDPDDDDQDDDDPPVVVQVVVDPDPCSVPDDDPRPDDPDDDD

Radius of gyration: 26.36 Å; chains: 1; bounding box: 89×50×60 Å

pLDDT: mean 71.9, std 16.76, range [31.95, 94.19]